Protein AF-0000000084999465 (afdb_homodimer)

Sequence (186 aa):
MFLKISMTTTNKPLKICGTSANDALIDQLRACKNTDEILKFEKWFNSNIESDKLYKRICELLKNRSISRALGSKWLLTLIEDRENTITNLSIEMFLKISMTTTNKPLKICGTSANDALIDQLRACKNTDEILKFEKWFNSNIESDKLYKRICELLKNRSISRALGSKWLLTLIEDRENTITNLSIE

Organism: Prochlorococcus marinus (strain NATL2A) (NCBI:txid59920)

Solvent-accessible surface area (backbone atoms only — not comparable to full-atom values): 10685 Å² total; per-residue (Å²): 133,73,79,69,73,69,75,67,72,74,81,57,58,63,69,72,63,56,73,66,38,48,49,52,51,50,51,54,56,67,66,36,84,46,68,68,48,47,52,53,46,42,55,50,47,41,72,52,19,75,89,49,48,56,71,58,53,50,31,48,34,26,50,66,64,72,45,54,46,54,57,46,29,52,55,50,49,49,55,44,50,51,46,52,51,49,48,54,58,63,69,73,107,135,74,78,68,74,67,75,68,72,73,82,59,59,64,67,73,62,57,73,65,36,48,50,51,52,51,52,53,56,67,65,36,84,46,66,69,47,47,51,53,47,44,55,50,48,41,70,52,20,76,90,49,47,57,70,58,51,49,31,48,35,27,50,66,63,73,44,53,47,52,58,46,28,52,56,50,49,51,57,42,50,52,46,52,51,49,47,54,56,62,68,72,106

Structure (mmCIF, N/CA/C/O backbone):
data_AF-0000000084999465-model_v1
#
loop_
_entity.id
_entity.type
_entity.pdbx_description
1 polymer 'RNA recognition motif aka RRM'
#
loop_
_atom_site.group_PDB
_atom_site.id
_atom_site.type_symbol
_atom_site.label_atom_id
_atom_site.label_alt_id
_atom_site.label_comp_id
_atom_site.label_asym_id
_atom_site.label_entity_id
_atom_site.label_seq_id
_atom_site.pdbx_PDB_ins_code
_atom_site.Cartn_x
_atom_site.Cartn_y
_atom_site.Cartn_z
_atom_site.occupancy
_atom_site.B_iso_or_equiv
_atom_site.auth_seq_id
_atom_site.auth_comp_id
_atom_site.auth_asym_id
_atom_site.auth_atom_id
_atom_site.pdbx_PDB_model_num
ATOM 1 N N . MET A 1 1 ? 5.582 -21.75 -24.406 1 22.31 1 MET A N 1
ATOM 2 C CA . MET A 1 1 ? 5.609 -22.812 -23.406 1 22.31 1 MET A CA 1
ATOM 3 C C . MET A 1 1 ? 5.125 -22.281 -22.062 1 22.31 1 MET A C 1
ATOM 5 O O . MET A 1 1 ? 5.758 -21.406 -21.469 1 22.31 1 MET A O 1
ATOM 9 N N . PHE A 1 2 ? 3.836 -22.094 -21.766 1 25.11 2 PHE A N 1
ATOM 10 C CA . PHE A 1 2 ? 3.057 -21.688 -20.609 1 25.11 2 PHE A CA 1
ATOM 11 C C . PHE A 1 2 ? 3.373 -22.578 -19.406 1 25.11 2 PHE A C 1
ATOM 13 O O . PHE A 1 2 ? 3.439 -23.812 -19.547 1 25.11 2 PHE A O 1
ATOM 20 N N . LEU A 1 3 ? 4.309 -22.203 -18.719 1 32.22 3 LEU A N 1
ATOM 21 C CA . LEU A 1 3 ? 4.531 -23.031 -17.547 1 32.22 3 LEU A CA 1
ATOM 22 C C . LEU A 1 3 ? 3.213 -23.547 -16.984 1 32.22 3 LEU A C 1
ATOM 24 O O . LEU A 1 3 ? 2.34 -22.766 -16.609 1 32.22 3 LEU A O 1
ATOM 28 N N . LYS A 1 4 ? 2.756 -24.594 -17.438 1 32.91 4 LYS A N 1
ATOM 29 C CA . LYS A 1 4 ? 1.688 -25.438 -16.906 1 32.91 4 LYS A CA 1
ATOM 30 C C . LYS A 1 4 ? 1.848 -25.625 -15.398 1 32.91 4 LYS A C 1
ATOM 32 O O . LYS A 1 4 ? 2.793 -26.266 -14.945 1 32.91 4 LYS A O 1
ATOM 37 N N . ILE A 1 5 ? 1.662 -24.531 -14.617 1 36.81 5 ILE A N 1
ATOM 38 C CA . ILE A 1 5 ? 1.4 -24.859 -13.227 1 36.81 5 ILE A CA 1
ATOM 39 C C . ILE A 1 5 ? 0.468 -26.062 -13.148 1 36.81 5 ILE A C 1
ATOM 41 O O . ILE A 1 5 ? -0.669 -26.016 -13.625 1 36.81 5 ILE A O 1
ATOM 45 N N . SER A 1 6 ? 0.971 -27.109 -13.469 1 33.34 6 SER A N 1
ATOM 46 C CA . SER A 1 6 ? 0.207 -28.328 -13.195 1 33.34 6 SER A CA 1
ATOM 47 C C . SER A 1 6 ? -0.567 -28.203 -11.891 1 33.34 6 SER A C 1
ATOM 49 O O . SER A 1 6 ? 0.024 -27.984 -10.828 1 33.34 6 SER A O 1
ATOM 51 N N . MET A 1 7 ? -1.79 -27.75 -11.984 1 32.78 7 MET A N 1
ATOM 52 C CA . MET A 1 7 ? -2.822 -27.719 -10.953 1 32.78 7 MET A CA 1
ATOM 53 C C . MET A 1 7 ? -2.938 -29.062 -10.25 1 32.78 7 MET A C 1
ATOM 55 O O . MET A 1 7 ? -3.873 -29.828 -10.5 1 32.78 7 MET A O 1
ATOM 59 N N . THR A 1 8 ? -1.904 -29.875 -10.195 1 35.34 8 THR A N 1
ATOM 60 C CA . THR A 1 8 ? -2.201 -30.938 -9.25 1 35.34 8 THR A CA 1
ATOM 61 C C . THR A 1 8 ? -2.627 -30.359 -7.902 1 35.34 8 THR A C 1
ATOM 63 O O . THR A 1 8 ? -1.973 -29.469 -7.371 1 35.34 8 THR A O 1
ATOM 66 N N . THR A 1 9 ? -3.955 -30.406 -7.602 1 36.09 9 THR A N 1
ATOM 67 C CA . THR A 1 9 ? -4.801 -29.875 -6.543 1 36.09 9 THR A CA 1
ATOM 68 C C . THR A 1 9 ? -4.223 -30.188 -5.168 1 36.09 9 THR A C 1
ATOM 70 O O . THR A 1 9 ? -4.926 -30.109 -4.16 1 36.09 9 THR A O 1
ATOM 73 N N . THR A 1 10 ? -2.975 -30.641 -5.023 1 37.22 10 THR A N 1
ATOM 74 C CA . THR A 1 10 ? -2.748 -30.797 -3.592 1 37.22 10 THR A CA 1
ATOM 75 C C . THR A 1 10 ? -2.904 -29.453 -2.879 1 37.22 10 THR A C 1
ATOM 77 O O . THR A 1 10 ? -2.35 -28.438 -3.318 1 37.22 10 THR A O 1
ATOM 80 N N . ASN A 1 11 ? -4.055 -29.141 -2.311 1 37.31 11 ASN A N 1
ATOM 81 C CA . ASN A 1 11 ? -4.484 -28 -1.499 1 37.31 11 ASN A CA 1
ATOM 82 C C . ASN A 1 11 ? -3.377 -27.531 -0.567 1 37.31 11 ASN A C 1
ATOM 84 O O . ASN A 1 11 ? -3.443 -27.734 0.646 1 37.31 11 ASN A O 1
ATOM 88 N N . LYS A 1 12 ? -2.109 -27.891 -0.78 1 37.78 12 LYS A N 1
ATOM 89 C CA . LYS A 1 12 ? -1.212 -27.469 0.293 1 37.78 12 LYS A CA 1
ATOM 90 C C . LYS A 1 12 ? -1.045 -25.953 0.312 1 37.78 12 LYS A C 1
ATOM 92 O O . LYS A 1 12 ? -0.891 -25.328 -0.738 1 37.78 12 LYS A O 1
ATOM 97 N N . PRO A 1 13 ? -1.511 -25.281 1.44 1 42.94 13 PRO A N 1
ATOM 98 C CA . PRO A 1 13 ? -1.241 -23.859 1.618 1 42.94 13 PRO A CA 1
ATOM 99 C C . PRO A 1 13 ? 0.157 -23.453 1.153 1 42.94 13 PRO A C 1
ATOM 101 O O . PRO A 1 13 ? 1.141 -24.109 1.509 1 42.94 13 PRO A O 1
ATOM 104 N N . LEU A 1 14 ? 0.312 -23.156 -0.124 1 48.94 14 LEU A N 1
ATOM 105 C CA . LEU A 1 14 ? 1.602 -22.703 -0.641 1 48.94 14 LEU A CA 1
ATOM 106 C C . LEU A 1 14 ? 2.275 -21.75 0.336 1 48.94 14 LEU A C 1
ATOM 108 O O . LEU A 1 14 ? 1.722 -20.688 0.665 1 48.94 14 LEU A O 1
ATOM 112 N N . LYS A 1 15 ? 2.908 -22.312 1.361 1 50.34 15 LYS A N 1
ATOM 113 C CA . LYS A 1 15 ? 3.77 -21.469 2.189 1 50.34 15 LYS A CA 1
ATOM 114 C C . LYS A 1 15 ? 4.801 -20.734 1.342 1 50.34 15 LYS A C 1
ATOM 116 O O . LYS A 1 15 ? 5.672 -21.359 0.734 1 50.34 15 LYS A O 1
ATOM 121 N N . ILE A 1 16 ? 4.406 -19.656 0.695 1 56.91 16 ILE A N 1
ATOM 122 C CA . ILE A 1 16 ? 5.371 -18.844 -0.03 1 56.91 16 ILE A CA 1
ATOM 123 C C . ILE A 1 16 ? 6.562 -18.531 0.873 1 56.91 16 ILE A C 1
ATOM 125 O O . ILE A 1 16 ? 6.531 -17.547 1.627 1 56.91 16 ILE A O 1
ATOM 129 N N . CYS A 1 17 ? 7.191 -19.625 1.385 1 59.53 17 CYS A N 1
ATOM 130 C CA . CYS A 1 17 ? 8.398 -19.422 2.174 1 59.53 17 CYS A CA 1
ATOM 131 C C . CYS A 1 17 ? 9.648 -19.703 1.348 1 59.53 17 CYS A C 1
ATOM 133 O O . CYS A 1 17 ? 9.617 -20.531 0.432 1 59.53 17 CYS A O 1
ATOM 135 N N . GLY A 1 18 ? 10.516 -18.656 1.304 1 68.62 18 GLY A N 1
ATOM 136 C CA . GLY A 1 18 ? 11.82 -18.812 0.69 1 68.62 18 GLY A CA 1
ATOM 137 C C . GLY A 1 18 ? 12.008 -17.938 -0.534 1 68.62 18 GLY A C 1
ATOM 138 O O . GLY A 1 18 ? 11.047 -17.375 -1.065 1 68.62 18 GLY A O 1
ATOM 139 N N . THR A 1 19 ? 13.25 -17.672 -0.896 1 76.94 19 THR A N 1
ATOM 140 C CA . THR A 1 19 ? 13.641 -16.812 -2.002 1 76.94 19 THR A CA 1
ATOM 141 C C . THR A 1 19 ? 12.977 -17.25 -3.301 1 76.94 19 THR A C 1
ATOM 143 O O . THR A 1 19 ? 12.508 -16.422 -4.082 1 76.94 19 THR A O 1
ATOM 146 N N . SER A 1 20 ? 12.844 -18.562 -3.461 1 83.56 20 SER A N 1
ATOM 147 C CA . SER A 1 20 ? 12.25 -19.078 -4.688 1 83.56 20 SER A CA 1
ATOM 148 C C . SER A 1 20 ? 10.758 -18.766 -4.758 1 83.56 20 SER A C 1
ATOM 150 O O . SER A 1 20 ? 10.25 -18.406 -5.82 1 83.56 20 SER A O 1
ATOM 152 N N . ALA A 1 21 ? 10.117 -18.922 -3.633 1 85.88 21 ALA A N 1
ATOM 153 C CA . ALA A 1 21 ? 8.688 -18.641 -3.6 1 85.88 21 ALA A CA 1
ATOM 154 C C . ALA A 1 21 ? 8.414 -17.156 -3.834 1 85.88 21 ALA A C 1
ATOM 156 O O . ALA A 1 21 ? 7.473 -16.797 -4.539 1 85.88 21 ALA A O 1
ATOM 157 N N . ASN A 1 22 ? 9.344 -16.375 -3.316 1 90.62 22 ASN A N 1
ATOM 158 C CA . ASN A 1 22 ? 9.227 -14.945 -3.529 1 90.62 22 ASN A CA 1
ATOM 159 C C . ASN A 1 22 ? 9.398 -14.578 -5 1 90.62 22 ASN A C 1
ATOM 161 O O . ASN A 1 22 ? 8.633 -13.781 -5.539 1 90.62 22 ASN A O 1
ATOM 165 N N . ASP A 1 23 ? 10.359 -15.219 -5.578 1 93.38 23 ASP A N 1
ATOM 166 C CA . ASP A 1 23 ? 10.617 -14.938 -6.984 1 93.38 23 ASP A CA 1
ATOM 167 C C . ASP A 1 23 ? 9.43 -15.344 -7.855 1 93.38 23 ASP A C 1
ATOM 169 O O . ASP A 1 23 ? 9.062 -14.625 -8.789 1 93.38 23 ASP A O 1
ATOM 173 N N . ALA A 1 24 ? 8.883 -16.453 -7.539 1 93.12 24 ALA A N 1
ATOM 174 C CA . ALA A 1 24 ? 7.715 -16.922 -8.289 1 93.12 24 ALA A CA 1
ATOM 175 C C . ALA A 1 24 ? 6.547 -15.945 -8.141 1 93.12 24 ALA A C 1
ATOM 177 O O . ALA A 1 24 ? 5.852 -15.641 -9.109 1 93.12 24 ALA A O 1
ATOM 178 N N . LEU A 1 25 ? 6.36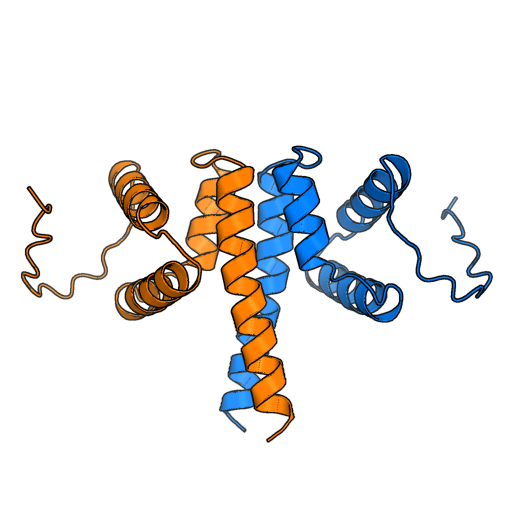3 -15.539 -6.934 1 94.69 25 LEU A N 1
ATOM 179 C CA . LEU A 1 25 ? 5.305 -14.578 -6.656 1 94.69 25 LEU A CA 1
ATOM 180 C C . LEU A 1 25 ? 5.527 -13.289 -7.434 1 94.69 25 LEU A C 1
ATOM 182 O O . LEU A 1 25 ? 4.605 -12.773 -8.07 1 94.69 25 LEU A O 1
ATOM 186 N N . ILE A 1 26 ? 6.746 -12.828 -7.418 1 96.94 26 ILE A N 1
ATOM 187 C CA . ILE A 1 26 ? 7.113 -11.602 -8.109 1 96.94 26 ILE A CA 1
ATOM 188 C C . ILE A 1 26 ? 6.887 -11.758 -9.609 1 96.94 26 ILE A C 1
ATOM 190 O O . ILE A 1 26 ? 6.336 -10.867 -10.258 1 96.94 26 ILE A O 1
ATOM 194 N N . ASP A 1 27 ? 7.25 -12.906 -10.164 1 96.44 27 ASP A N 1
ATOM 195 C CA . ASP A 1 27 ? 7.074 -13.164 -11.594 1 96.44 27 ASP A CA 1
ATOM 196 C C . ASP A 1 27 ? 5.598 -13.164 -11.977 1 96.44 27 ASP A C 1
ATOM 198 O O . ASP A 1 27 ? 5.223 -12.641 -13.023 1 96.44 27 ASP A O 1
ATOM 202 N N . GLN A 1 28 ? 4.844 -13.75 -11.117 1 96.31 28 GLN A N 1
ATOM 203 C CA . GLN A 1 28 ? 3.41 -13.789 -11.391 1 96.31 28 GLN A CA 1
ATOM 204 C C . GLN A 1 28 ? 2.809 -12.383 -11.367 1 96.31 28 GLN A C 1
ATOM 206 O O . GLN A 1 28 ? 2.008 -12.031 -12.234 1 96.31 28 GLN A O 1
ATOM 211 N N . LEU A 1 29 ? 3.199 -11.609 -10.422 1 97.5 29 LEU A N 1
ATOM 212 C CA . LEU A 1 29 ? 2.703 -10.234 -10.32 1 97.5 29 LEU A CA 1
ATOM 213 C C . LEU A 1 29 ? 3.186 -9.398 -11.5 1 97.5 29 LEU A C 1
ATOM 215 O O . LEU A 1 29 ? 2.43 -8.586 -12.039 1 97.5 29 LEU A O 1
ATOM 219 N N . ARG A 1 30 ? 4.391 -9.602 -11.945 1 97.38 30 ARG A N 1
ATOM 220 C CA . ARG A 1 30 ? 4.941 -8.867 -13.078 1 97.38 30 ARG A CA 1
ATOM 221 C C . ARG A 1 30 ? 4.211 -9.234 -14.367 1 97.38 30 ARG A C 1
ATOM 223 O O . ARG A 1 30 ? 4.137 -8.422 -15.297 1 97.38 30 ARG A O 1
ATOM 230 N N . ALA A 1 31 ? 3.732 -10.422 -14.352 1 97.25 31 ALA A N 1
ATOM 231 C CA . ALA A 1 31 ? 3.027 -10.898 -15.539 1 97.25 31 ALA A CA 1
ATOM 232 C C . ALA A 1 31 ? 1.649 -10.25 -15.648 1 97.25 31 ALA A C 1
ATOM 234 O O . ALA A 1 31 ? 1.019 -10.297 -16.703 1 97.25 31 ALA A O 1
ATOM 235 N N . CYS A 1 32 ? 1.137 -9.711 -14.57 1 97.12 32 CYS A N 1
ATOM 236 C CA . CYS A 1 32 ? -0.142 -9.008 -14.602 1 97.12 32 CYS A CA 1
ATOM 237 C C . CYS A 1 32 ? -0.01 -7.668 -15.305 1 97.12 32 CYS A C 1
ATOM 239 O O . CYS A 1 32 ? 0.721 -6.789 -14.844 1 97.12 32 CYS A O 1
ATOM 241 N N . LYS A 1 33 ? -0.746 -7.473 -16.359 1 94.38 33 LYS A N 1
ATOM 242 C CA . LYS A 1 33 ? -0.521 -6.348 -17.25 1 94.38 33 LYS A CA 1
ATOM 243 C C . LYS A 1 33 ? -1.399 -5.156 -16.875 1 94.38 33 LYS A C 1
ATOM 245 O O . LYS A 1 33 ? -1.155 -4.035 -17.328 1 94.38 33 LYS A O 1
ATOM 250 N N . ASN A 1 34 ? -2.445 -5.391 -16.203 1 95.81 34 ASN A N 1
ATOM 251 C CA . ASN A 1 34 ? -3.348 -4.312 -15.812 1 95.81 34 ASN A CA 1
ATOM 252 C C . ASN A 1 34 ? -3.926 -4.547 -14.422 1 95.81 34 ASN A C 1
ATOM 254 O O . ASN A 1 34 ? -3.682 -5.586 -13.805 1 95.81 34 ASN A O 1
ATOM 258 N N . THR A 1 35 ? -4.656 -3.59 -14.008 1 96.88 35 THR A N 1
ATOM 259 C CA . THR A 1 35 ? -5.188 -3.586 -12.648 1 96.88 35 THR A CA 1
ATOM 260 C C . THR A 1 35 ? -6.129 -4.77 -12.43 1 96.88 35 THR A C 1
ATOM 262 O O . THR A 1 35 ? -6.109 -5.395 -11.375 1 96.88 35 THR A O 1
ATOM 265 N N . ASP A 1 36 ? -6.941 -5.062 -13.445 1 97.75 36 ASP A N 1
ATOM 266 C CA . ASP A 1 36 ? -7.895 -6.16 -13.328 1 97.75 36 ASP A CA 1
ATOM 267 C C . ASP A 1 36 ? -7.176 -7.488 -13.094 1 97.75 36 ASP A C 1
ATOM 269 O O . ASP A 1 36 ? -7.617 -8.305 -12.289 1 97.75 36 ASP A O 1
ATOM 273 N N . GLU A 1 37 ? -6.125 -7.668 -13.742 1 98.19 37 GLU A N 1
ATOM 274 C CA . GLU A 1 37 ? -5.359 -8.906 -13.609 1 98.19 37 GLU A CA 1
ATOM 275 C C . GLU A 1 37 ? -4.715 -9.008 -12.227 1 98.19 37 GLU A C 1
ATOM 277 O O . GLU A 1 37 ? -4.66 -10.094 -11.641 1 98.19 37 GLU A O 1
ATOM 282 N N . ILE A 1 38 ? -4.254 -7.914 -11.703 1 98.38 38 ILE A N 1
ATOM 283 C CA . ILE A 1 38 ? -3.67 -7.895 -10.367 1 98.38 38 ILE A CA 1
ATOM 284 C C . ILE A 1 38 ? -4.727 -8.281 -9.336 1 98.38 38 ILE A C 1
ATOM 286 O O . ILE A 1 38 ? -4.461 -9.078 -8.438 1 98.38 38 ILE A O 1
ATOM 290 N N . LEU A 1 39 ? -5.918 -7.801 -9.547 1 98.5 39 LEU A N 1
ATOM 291 C CA . LEU A 1 39 ? -6.996 -8.062 -8.602 1 98.5 39 LEU A CA 1
ATOM 292 C C . LEU A 1 39 ? -7.457 -9.516 -8.688 1 98.5 39 LEU A C 1
ATOM 294 O O . LEU A 1 39 ? -7.777 -10.133 -7.668 1 98.5 39 LEU A O 1
ATOM 298 N N . LYS A 1 40 ? -7.496 -10.023 -9.883 1 97.94 40 LYS A N 1
ATOM 299 C CA . LYS A 1 40 ? -7.816 -11.445 -10.047 1 97.94 40 LYS A CA 1
ATOM 300 C C . LYS A 1 40 ? -6.773 -12.32 -9.367 1 97.94 40 LYS A C 1
ATOM 302 O O . LYS A 1 40 ? -7.113 -13.312 -8.711 1 97.94 40 LYS A O 1
ATOM 307 N N . PHE A 1 41 ? -5.547 -11.945 -9.516 1 97.75 41 PHE A N 1
ATOM 308 C CA . PHE A 1 41 ? -4.477 -12.703 -8.875 1 97.75 41 PHE A CA 1
ATOM 309 C C . PHE A 1 41 ? -4.582 -12.617 -7.355 1 97.75 41 PHE A C 1
ATOM 311 O O . PHE A 1 41 ? -4.379 -13.609 -6.656 1 97.75 41 PHE A O 1
ATOM 318 N N . GLU A 1 42 ? -4.859 -11.422 -6.867 1 97.94 42 GLU A N 1
ATOM 319 C CA . GLU A 1 42 ? -5.027 -11.289 -5.422 1 97.94 42 GLU A CA 1
ATOM 320 C C . GLU A 1 42 ? -6.105 -12.227 -4.902 1 97.94 42 GLU A C 1
ATOM 322 O O . GLU A 1 42 ? -5.926 -12.883 -3.871 1 97.94 42 GLU A O 1
ATOM 327 N N . LYS A 1 43 ? -7.215 -12.234 -5.566 1 96.5 43 LYS A N 1
ATOM 328 C CA . LYS A 1 43 ? -8.305 -13.117 -5.16 1 96.5 43 LYS A CA 1
ATOM 329 C C . LYS A 1 43 ? -7.848 -14.578 -5.129 1 96.5 43 LYS A C 1
ATOM 331 O O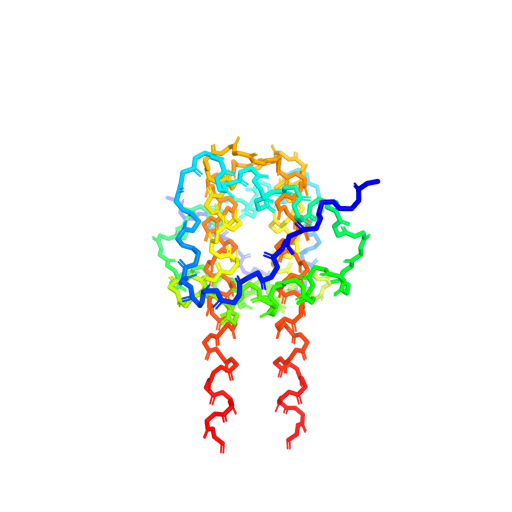 . LYS A 1 43 ? -8.125 -15.297 -4.168 1 96.5 43 LYS A O 1
ATOM 336 N N . TRP A 1 44 ? -7.199 -14.953 -6.129 1 95.69 44 TRP A N 1
ATOM 337 C CA . TRP A 1 44 ? -6.652 -16.312 -6.188 1 95.69 44 TRP A CA 1
ATOM 338 C C . TRP A 1 44 ? -5.695 -16.562 -5.031 1 95.69 44 TRP A C 1
ATOM 340 O O . TRP A 1 44 ? -5.824 -17.562 -4.316 1 95.69 44 TRP A O 1
ATOM 350 N N . PHE A 1 45 ? -4.742 -15.688 -4.879 1 95.44 45 PHE A N 1
ATOM 351 C CA . PHE A 1 45 ? -3.721 -15.812 -3.846 1 95.44 45 PHE A CA 1
ATOM 352 C C . PHE A 1 45 ? -4.359 -15.938 -2.469 1 95.44 45 PHE A C 1
ATOM 354 O O . PHE A 1 45 ? -4.035 -16.859 -1.708 1 95.44 45 PHE A O 1
ATOM 361 N N . ASN A 1 46 ? -5.277 -15.109 -2.205 1 94.75 46 ASN A N 1
ATOM 362 C CA . ASN A 1 46 ? -5.895 -15.047 -0.884 1 94.75 46 ASN A CA 1
ATOM 363 C C . ASN A 1 46 ? -6.773 -16.266 -0.62 1 94.75 46 ASN A C 1
ATOM 365 O O . ASN A 1 46 ? -6.977 -16.656 0.533 1 94.75 46 ASN A O 1
ATOM 369 N N . SER A 1 47 ? -7.246 -16.844 -1.639 1 93.31 47 SER A N 1
ATOM 370 C CA . SER A 1 47 ? -8.086 -18.031 -1.499 1 93.31 47 SER A CA 1
ATOM 371 C C . SER A 1 47 ? -7.238 -19.297 -1.324 1 93.31 47 SER A C 1
ATOM 373 O O . SER A 1 47 ? -7.68 -20.266 -0.704 1 93.31 47 SER A O 1
ATOM 375 N N . ASN A 1 48 ? -6.086 -19.234 -1.806 1 90 48 ASN A N 1
ATOM 376 C CA . ASN A 1 48 ? -5.27 -20.438 -1.845 1 90 48 ASN A CA 1
ATOM 377 C C . ASN A 1 48 ? -4.223 -20.453 -0.733 1 90 48 ASN A C 1
ATOM 379 O O . ASN A 1 48 ? -3.723 -21.5 -0.354 1 90 48 ASN A O 1
ATOM 383 N N . ILE A 1 49 ? -3.889 -19.328 -0.336 1 85.19 49 ILE A N 1
ATOM 384 C CA . ILE A 1 49 ? -2.932 -19.203 0.756 1 85.19 49 ILE A CA 1
ATOM 385 C C . ILE A 1 49 ? -3.629 -18.641 1.991 1 85.19 49 ILE A C 1
ATOM 387 O O . ILE A 1 49 ? -3.84 -17.438 2.096 1 85.19 49 ILE A O 1
ATOM 391 N N . GLU A 1 50 ? -3.906 -19.422 2.904 1 77.38 50 GLU A N 1
ATOM 392 C CA . GLU A 1 50 ? -4.758 -19.047 4.027 1 77.38 50 GLU A CA 1
ATOM 393 C C . GLU A 1 50 ? -3.996 -18.188 5.035 1 77.38 50 GLU A C 1
ATOM 395 O O . GLU A 1 50 ? -4.574 -17.297 5.668 1 77.38 50 GLU A O 1
ATOM 400 N N . SER A 1 5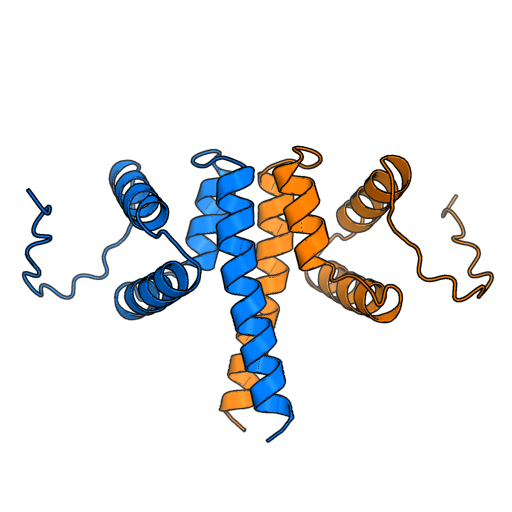1 ? -2.857 -18.406 5.035 1 77.94 51 SER A N 1
ATOM 401 C CA . SER A 1 51 ? -2.096 -17.828 6.141 1 77.94 51 SER A CA 1
ATOM 402 C C . SER A 1 51 ? -1.536 -16.469 5.777 1 77.94 51 SER A C 1
ATOM 404 O O . SER A 1 51 ? -0.898 -15.805 6.605 1 77.94 51 SER A O 1
ATOM 406 N N . ASP A 1 52 ? -1.895 -16.062 4.652 1 85.12 52 ASP A N 1
ATOM 407 C CA . ASP A 1 52 ? -1.24 -14.844 4.203 1 85.12 52 ASP A CA 1
ATOM 408 C C . ASP A 1 52 ? -2.141 -14.055 3.256 1 85.12 52 ASP A C 1
ATOM 410 O O . ASP A 1 52 ? -3.123 -14.586 2.736 1 85.12 52 ASP A O 1
ATOM 414 N N . LYS A 1 53 ? -1.959 -12.773 3.262 1 96.06 53 LYS A N 1
ATOM 415 C CA . LYS A 1 53 ? -2.637 -11.891 2.314 1 96.06 53 LYS A CA 1
ATOM 416 C C . LYS A 1 53 ? -1.644 -11.266 1.342 1 96.06 53 LYS A C 1
ATOM 418 O O . LYS A 1 53 ? -0.524 -10.922 1.725 1 96.06 53 LYS A O 1
ATOM 423 N N . LEU A 1 54 ? -2.107 -11.125 0.184 1 97.44 54 LEU A N 1
ATOM 424 C CA . LEU A 1 54 ? -1.197 -10.656 -0.857 1 97.44 54 LEU A CA 1
ATOM 425 C C . LEU A 1 54 ? -0.585 -9.312 -0.483 1 97.44 54 LEU A C 1
ATOM 427 O O . LEU A 1 54 ? 0.616 -9.102 -0.664 1 97.44 54 LEU A O 1
ATOM 431 N N . TYR A 1 55 ? -1.44 -8.367 0.023 1 97.94 55 TYR A N 1
ATOM 432 C CA . TYR A 1 55 ? -0.921 -7.035 0.315 1 97.94 55 TYR A CA 1
ATOM 433 C C . TYR A 1 55 ? 0.175 -7.098 1.372 1 97.94 55 TYR A C 1
ATOM 435 O O . TYR A 1 55 ? 1.131 -6.32 1.329 1 97.94 55 TYR A O 1
ATOM 443 N N . LYS A 1 56 ? 0.117 -8 2.266 1 97.38 56 LYS A N 1
ATOM 444 C CA . LYS A 1 56 ? 1.159 -8.18 3.271 1 97.38 56 LYS A CA 1
ATOM 445 C C . LYS A 1 56 ? 2.451 -8.688 2.641 1 97.38 56 LYS A C 1
ATOM 447 O O . LYS A 1 56 ? 3.543 -8.234 2.994 1 97.38 56 LYS A O 1
ATOM 452 N N . ARG A 1 57 ? 2.271 -9.609 1.744 1 96.62 57 ARG A N 1
ATOM 453 C CA . ARG A 1 57 ? 3.436 -10.164 1.062 1 96.62 57 ARG A CA 1
ATOM 454 C C . ARG A 1 57 ? 4.133 -9.109 0.213 1 96.62 57 ARG A C 1
ATOM 456 O O . ARG A 1 57 ? 5.363 -9.047 0.171 1 96.62 57 ARG A O 1
ATOM 463 N N . ILE A 1 58 ? 3.379 -8.312 -0.422 1 97.88 58 ILE A N 1
ATOM 464 C CA . ILE A 1 58 ? 3.967 -7.246 -1.229 1 97.88 58 ILE A CA 1
ATOM 465 C C . ILE A 1 58 ? 4.727 -6.277 -0.328 1 97.88 58 ILE A C 1
ATOM 467 O O . ILE A 1 58 ? 5.84 -5.855 -0.657 1 97.88 58 ILE A O 1
ATOM 471 N N . CYS A 1 59 ? 4.129 -5.945 0.781 1 98.19 59 CYS A N 1
ATOM 472 C CA . CYS A 1 59 ? 4.797 -5.059 1.723 1 98.19 59 CYS A CA 1
ATOM 473 C C . CYS A 1 59 ? 6.102 -5.672 2.217 1 98.19 59 CYS A C 1
ATOM 475 O O . CYS A 1 59 ? 7.102 -4.969 2.383 1 98.19 59 CYS A O 1
ATOM 477 N N . GLU A 1 60 ? 6.074 -6.934 2.398 1 97.06 60 GLU A N 1
ATOM 478 C CA . GLU A 1 60 ? 7.281 -7.625 2.834 1 97.06 60 GLU A CA 1
ATOM 479 C C . GLU A 1 60 ? 8.359 -7.594 1.751 1 97.06 60 GLU A C 1
ATOM 481 O O . GLU A 1 60 ? 9.531 -7.363 2.041 1 97.06 60 GLU A O 1
ATOM 486 N N . LEU A 1 61 ? 8 -7.863 0.583 1 97.06 61 LEU A N 1
ATOM 487 C CA . LEU A 1 61 ? 8.93 -7.836 -0.542 1 97.06 61 LEU A CA 1
ATOM 488 C C . LEU A 1 61 ? 9.555 -6.453 -0.697 1 97.06 61 LEU A C 1
ATOM 490 O O . LEU A 1 61 ? 10.742 -6.332 -1.021 1 97.06 61 LEU A O 1
ATOM 494 N N . LEU A 1 62 ? 8.781 -5.477 -0.487 1 97.56 62 LEU A N 1
ATOM 495 C CA . LEU A 1 62 ? 9.266 -4.102 -0.507 1 97.56 62 LEU A CA 1
ATOM 496 C C . LEU A 1 62 ? 10.266 -3.859 0.622 1 97.56 62 LEU A C 1
ATOM 498 O O . LEU A 1 62 ? 11.391 -3.422 0.378 1 97.56 62 LEU A O 1
ATOM 502 N N . LYS A 1 63 ? 9.883 -4.176 1.76 1 96.88 63 LYS A N 1
ATOM 503 C CA . LYS A 1 63 ? 10.711 -3.98 2.945 1 96.88 63 LYS A CA 1
ATOM 504 C C . LYS A 1 63 ? 12.062 -4.676 2.795 1 96.88 63 LYS A C 1
ATOM 506 O O . LYS A 1 63 ? 13.094 -4.145 3.213 1 96.88 63 LYS A O 1
ATOM 511 N N . ASN A 1 64 ? 12.031 -5.793 2.143 1 95.5 64 ASN A N 1
ATOM 512 C CA . ASN A 1 64 ? 13.242 -6.59 2.002 1 95.5 64 ASN A CA 1
ATOM 513 C C . ASN A 1 64 ? 13.977 -6.266 0.705 1 95.5 64 ASN A C 1
ATOM 515 O O . ASN A 1 64 ? 14.906 -6.977 0.321 1 95.5 64 ASN A O 1
ATOM 519 N N . ARG A 1 65 ? 13.602 -5.336 0.049 1 96 65 ARG A N 1
ATOM 520 C CA . ARG A 1 65 ? 14.234 -4.809 -1.156 1 96 65 ARG A CA 1
ATOM 521 C C . ARG A 1 65 ? 14.242 -5.852 -2.27 1 96 65 ARG A C 1
ATOM 523 O O . ARG A 1 65 ? 15.172 -5.895 -3.078 1 96 65 ARG A O 1
ATOM 530 N N . SER A 1 66 ? 13.203 -6.664 -2.236 1 96.31 66 SER A N 1
ATOM 531 C CA . SER A 1 66 ? 13.078 -7.699 -3.258 1 96.31 66 SER A CA 1
ATOM 532 C C . SER A 1 66 ? 12.391 -7.164 -4.504 1 96.31 66 SER A C 1
ATOM 534 O O . SER A 1 66 ? 12.461 -7.77 -5.574 1 96.31 66 SER A O 1
ATOM 536 N N . ILE A 1 67 ? 11.719 -6.078 -4.391 1 97.62 67 ILE A N 1
ATOM 537 C CA . ILE A 1 67 ? 11.102 -5.406 -5.527 1 97.62 67 ILE A CA 1
ATOM 538 C C . ILE A 1 67 ? 11.438 -3.918 -5.496 1 97.62 67 ILE A C 1
ATOM 540 O O . ILE A 1 67 ? 11.828 -3.385 -4.453 1 97.62 67 ILE A O 1
ATOM 544 N N . SER A 1 68 ? 11.32 -3.336 -6.703 1 97.69 68 SER A N 1
ATOM 545 C CA . SER A 1 68 ? 11.57 -1.901 -6.793 1 97.69 68 SER A CA 1
ATOM 546 C C . SER A 1 68 ? 10.453 -1.103 -6.141 1 97.69 68 SER A C 1
ATOM 548 O O . SER A 1 68 ? 9.336 -1.604 -5.977 1 97.69 68 SER A O 1
ATOM 550 N N . ARG A 1 69 ? 10.812 0.102 -5.812 1 98.31 69 ARG A N 1
ATOM 551 C CA . ARG A 1 69 ? 9.836 1.036 -5.262 1 98.31 69 ARG A CA 1
ATOM 552 C C . ARG A 1 69 ? 8.695 1.284 -6.246 1 98.31 69 ARG A C 1
ATOM 554 O O . ARG A 1 69 ? 7.531 1.364 -5.852 1 98.31 69 ARG A O 1
ATOM 561 N N . ALA A 1 70 ? 9.008 1.386 -7.523 1 97.56 70 ALA A N 1
ATOM 562 C CA . ALA A 1 70 ? 8.008 1.654 -8.555 1 97.56 70 ALA A CA 1
ATOM 563 C C . ALA A 1 70 ? 7.016 0.499 -8.664 1 97.56 70 ALA A C 1
ATOM 565 O O . ALA A 1 70 ? 5.805 0.717 -8.719 1 97.56 70 ALA A O 1
ATOM 566 N N . LEU A 1 71 ? 7.504 -0.681 -8.609 1 97.25 71 LEU A N 1
ATOM 567 C CA . LEU A 1 71 ? 6.652 -1.859 -8.727 1 97.25 71 LEU A CA 1
ATOM 568 C C . LEU A 1 71 ? 5.773 -2.02 -7.492 1 97.25 71 LEU A C 1
ATOM 570 O O . LEU A 1 71 ? 4.559 -2.213 -7.609 1 97.25 71 LEU A O 1
ATOM 574 N N . GLY A 1 72 ? 6.414 -1.929 -6.336 1 98.12 72 GLY A N 1
ATOM 575 C CA . GLY A 1 72 ? 5.652 -2.037 -5.102 1 98.12 72 GLY A CA 1
ATOM 576 C C . GLY A 1 72 ? 4.547 -1.007 -4.996 1 98.12 72 GLY A C 1
ATOM 577 O O . GLY A 1 72 ? 3.41 -1.343 -4.652 1 98.12 72 GLY A O 1
ATOM 578 N N . SER A 1 73 ? 4.855 0.204 -5.324 1 98.38 73 SER A N 1
ATOM 579 C CA . SER A 1 73 ? 3.875 1.28 -5.227 1 98.38 73 SER A CA 1
ATOM 580 C C . SER A 1 73 ? 2.709 1.053 -6.184 1 98.38 73 SER A C 1
ATOM 582 O O . SER A 1 73 ? 1.554 1.298 -5.828 1 98.38 73 SER A O 1
ATOM 584 N N . LYS A 1 74 ? 3.023 0.579 -7.312 1 98.06 74 LYS A N 1
ATOM 585 C CA . LYS A 1 74 ? 1.982 0.315 -8.305 1 98.06 74 LYS A CA 1
ATOM 586 C C . LYS A 1 74 ? 1.022 -0.767 -7.816 1 98.06 74 LYS A C 1
ATOM 588 O O . LYS A 1 74 ? -0.197 -0.605 -7.898 1 98.06 74 LYS A O 1
ATOM 593 N N . TRP A 1 75 ? 1.521 -1.839 -7.375 1 98.56 75 TRP A N 1
ATOM 594 C CA . TRP A 1 75 ? 0.689 -2.947 -6.918 1 98.56 75 TRP A CA 1
ATOM 595 C C . TRP A 1 75 ? -0.125 -2.549 -5.691 1 98.56 75 TRP A C 1
ATOM 597 O O . TRP A 1 75 ? -1.327 -2.814 -5.625 1 98.56 75 TRP A O 1
ATOM 607 N N . LEU A 1 76 ? 0.485 -1.888 -4.805 1 98.69 76 LEU A N 1
ATOM 608 C CA . LEU A 1 76 ? -0.212 -1.521 -3.578 1 98.69 76 LEU A CA 1
ATOM 609 C C . LEU A 1 76 ? -1.266 -0.452 -3.85 1 98.69 76 LEU A C 1
ATOM 611 O O . LEU A 1 76 ? -2.338 -0.463 -3.24 1 98.69 76 LEU A O 1
ATOM 615 N N . LEU A 1 77 ? -0.979 0.435 -4.727 1 98.56 77 LEU A N 1
ATOM 616 C CA . LEU A 1 77 ? -1.972 1.428 -5.125 1 98.56 77 LEU A CA 1
ATOM 617 C C . LEU A 1 77 ? -3.227 0.753 -5.668 1 98.56 77 LEU A C 1
ATOM 619 O O . LEU A 1 77 ? -4.344 1.115 -5.293 1 98.56 77 LEU A O 1
ATOM 623 N N . THR A 1 78 ? -3.039 -0.181 -6.496 1 98.69 78 THR A N 1
ATOM 624 C CA . THR A 1 78 ? -4.152 -0.922 -7.078 1 98.69 78 THR A CA 1
ATOM 625 C C . THR A 1 78 ? -5 -1.572 -5.988 1 98.69 78 THR A C 1
ATOM 627 O O . THR A 1 78 ? -6.23 -1.479 -6.016 1 98.69 78 THR A O 1
ATOM 630 N N . LEU A 1 79 ? -4.352 -2.193 -5.082 1 98.69 79 LEU A N 1
ATOM 631 C CA . LEU A 1 79 ? -5.059 -2.922 -4.031 1 98.69 79 LEU A CA 1
ATOM 632 C C . LEU A 1 79 ? -5.824 -1.966 -3.127 1 98.69 79 LEU A C 1
ATOM 634 O O . LEU A 1 79 ? -6.965 -2.242 -2.748 1 98.69 79 LEU A O 1
ATOM 638 N N . ILE A 1 80 ? -5.258 -0.867 -2.801 1 98.56 80 ILE A N 1
ATOM 639 C CA . ILE A 1 80 ? -5.898 0.09 -1.905 1 98.56 80 ILE A CA 1
ATOM 640 C C . ILE A 1 80 ? -7.086 0.738 -2.609 1 98.56 80 ILE A C 1
ATOM 642 O O . ILE A 1 80 ? -8.148 0.922 -2.006 1 98.56 80 ILE A O 1
ATOM 646 N N . GLU A 1 81 ? -6.906 1.085 -3.863 1 97.88 81 GLU A N 1
ATOM 647 C CA . GLU A 1 81 ? -7.992 1.692 -4.625 1 97.88 81 GLU A CA 1
ATOM 648 C C . GLU A 1 81 ? -9.188 0.749 -4.73 1 97.88 81 GLU A C 1
ATOM 650 O O . GLU A 1 81 ? -10.336 1.186 -4.668 1 97.88 81 GLU A O 1
ATOM 655 N N . ASP A 1 82 ? -8.93 -0.441 -4.906 1 98.31 82 ASP A N 1
ATOM 656 C CA . ASP A 1 82 ? -10.008 -1.423 -4.941 1 98.31 82 ASP A CA 1
ATOM 657 C C . ASP A 1 82 ? -10.781 -1.438 -3.627 1 98.31 82 ASP A C 1
ATOM 659 O O . ASP A 1 82 ? -12.016 -1.5 -3.625 1 98.31 82 ASP A O 1
ATOM 663 N N . ARG A 1 83 ? -10.102 -1.388 -2.553 1 97.88 83 ARG A N 1
ATOM 664 C CA . ARG A 1 83 ? -10.75 -1.387 -1.246 1 97.88 83 ARG A CA 1
ATOM 665 C C . ARG A 1 83 ? -11.531 -0.098 -1.023 1 97.88 83 ARG A C 1
ATOM 667 O O . ARG A 1 83 ? -12.633 -0.122 -0.464 1 97.88 83 ARG A O 1
ATOM 674 N N . GLU A 1 84 ? -10.922 0.973 -1.468 1 96.75 84 GLU A N 1
ATOM 675 C CA . GLU A 1 84 ? -11.641 2.242 -1.397 1 96.75 84 GLU A CA 1
ATOM 676 C C . GLU A 1 84 ? -12.961 2.17 -2.154 1 96.75 84 GLU A C 1
ATOM 678 O O . GLU A 1 84 ? -13.992 2.633 -1.658 1 96.75 84 GLU A O 1
ATOM 683 N N . ASN A 1 85 ? -12.883 1.629 -3.279 1 96.81 85 ASN A N 1
ATOM 684 C CA . ASN A 1 85 ? -14.086 1.486 -4.094 1 96.81 85 ASN A CA 1
ATOM 685 C C . ASN A 1 85 ? -15.102 0.557 -3.439 1 96.81 85 ASN A C 1
ATOM 687 O O . ASN A 1 85 ? -16.297 0.823 -3.471 1 96.81 85 ASN A O 1
ATOM 691 N N . THR A 1 86 ? -14.664 -0.491 -2.908 1 97.06 86 THR A N 1
ATOM 692 C CA . THR A 1 86 ? -15.531 -1.438 -2.225 1 97.06 86 THR A CA 1
ATOM 693 C C . THR A 1 86 ? -16.25 -0.771 -1.051 1 97.06 86 THR A C 1
ATOM 695 O O . THR A 1 86 ? -17.453 -0.939 -0.872 1 97.06 86 THR A O 1
ATOM 698 N N . ILE A 1 87 ? -15.516 -0.061 -0.269 1 96.88 87 ILE A N 1
ATOM 699 C CA . ILE A 1 87 ? -16.062 0.626 0.892 1 96.88 87 ILE A CA 1
ATOM 700 C C . ILE A 1 87 ? -17.125 1.627 0.44 1 96.88 87 ILE A C 1
ATOM 702 O O . ILE A 1 87 ? -18.203 1.717 1.042 1 96.88 87 ILE A O 1
ATOM 706 N N . THR A 1 88 ? -16.781 2.375 -0.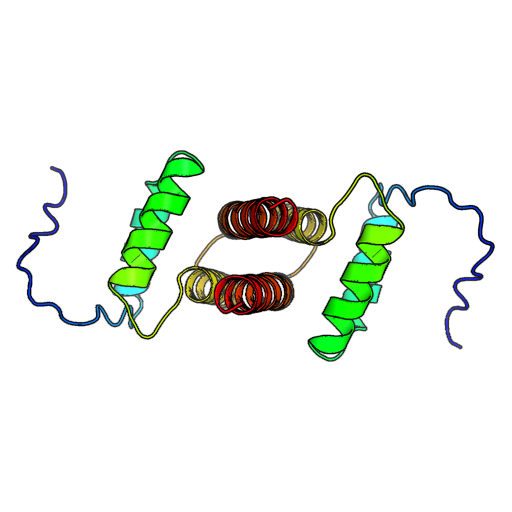608 1 94.69 88 THR A N 1
ATOM 707 C CA . THR A 1 88 ? -17.719 3.357 -1.139 1 94.69 88 THR A CA 1
ATOM 708 C C . THR A 1 88 ? -19.016 2.68 -1.588 1 94.69 88 THR A C 1
ATOM 710 O O . THR A 1 88 ? -20.109 3.17 -1.303 1 94.69 88 THR A O 1
ATOM 713 N N . ASN A 1 89 ? -18.922 1.554 -2.166 1 94.88 89 ASN A N 1
ATOM 714 C CA . ASN A 1 89 ? -20.078 0.829 -2.672 1 94.88 89 ASN A CA 1
ATOM 715 C C . ASN A 1 89 ? -20.922 0.256 -1.536 1 94.88 89 ASN A C 1
ATOM 717 O O . ASN A 1 89 ? -22.156 0.194 -1.637 1 94.88 89 ASN A O 1
ATOM 721 N N . LEU A 1 90 ? -20.266 -0.17 -0.532 1 92.75 90 LEU A N 1
ATOM 722 C CA . LEU A 1 90 ? -20.953 -0.741 0.613 1 92.75 90 LEU A CA 1
ATOM 723 C C . LEU A 1 90 ? -21.656 0.348 1.426 1 92.75 90 LEU A C 1
ATOM 725 O O . LEU A 1 90 ? -22.656 0.09 2.086 1 92.75 90 LEU A O 1
ATOM 729 N N . SER A 1 91 ? -21.141 1.504 1.396 1 87.31 91 SER A N 1
ATOM 730 C CA . SER A 1 91 ? -21.688 2.604 2.186 1 87.31 91 SER A CA 1
ATOM 731 C C . SER A 1 91 ? -22.906 3.219 1.511 1 87.31 91 SER A C 1
ATOM 733 O O . SER A 1 91 ? -23.703 3.922 2.152 1 87.31 91 SER A O 1
ATOM 735 N N . ILE A 1 92 ? -23.109 3.199 0.262 1 83.06 92 ILE A N 1
ATOM 736 C CA . ILE A 1 92 ? -24.266 3.734 -0.469 1 83.06 92 ILE A CA 1
ATOM 737 C C . ILE A 1 92 ? -25.406 2.73 -0.433 1 83.06 92 ILE A C 1
ATOM 739 O O . ILE A 1 92 ? -26.578 3.111 -0.53 1 83.06 92 ILE A O 1
ATOM 743 N N . GLU A 1 93 ? -25.281 1.592 -0.172 1 62.59 93 GLU A N 1
ATOM 744 C CA . GLU A 1 93 ? -26.406 0.667 -0.038 1 62.59 93 GLU A CA 1
ATOM 745 C C . GLU A 1 93 ? -27 0.712 1.37 1 62.59 93 GLU A C 1
ATOM 747 O O . GLU A 1 93 ? -28.203 0.635 1.544 1 62.59 93 GLU A O 1
ATOM 752 N N . MET B 1 1 ? 10.023 23.422 20.812 1 21.81 1 MET B N 1
ATOM 753 C CA . MET B 1 1 ? 9.422 24.391 19.906 1 21.81 1 MET B CA 1
ATOM 754 C C . MET B 1 1 ? 8.555 23.688 18.859 1 21.81 1 MET B C 1
ATOM 756 O O . MET B 1 1 ? 9.055 22.906 18.047 1 21.81 1 MET B O 1
ATOM 760 N N . PHE B 1 2 ? 7.332 23.234 19.156 1 24.91 2 PHE B N 1
ATOM 761 C CA . PHE B 1 2 ? 6.254 22.625 18.375 1 24.91 2 PHE B CA 1
ATOM 762 C C . PHE B 1 2 ? 5.875 23.516 17.188 1 24.91 2 PHE B C 1
ATOM 764 O O . PHE B 1 2 ? 5.66 24.719 17.344 1 24.91 2 PHE B O 1
ATOM 771 N N . LEU B 1 3 ? 6.531 23.344 16.188 1 32.94 3 LEU B N 1
ATOM 772 C CA . LEU B 1 3 ? 6.109 24.156 15.047 1 32.94 3 LEU B CA 1
ATOM 773 C C . LEU B 1 3 ? 4.602 24.359 15.062 1 32.94 3 LEU B C 1
ATOM 775 O O . LEU B 1 3 ? 3.832 23.406 15.031 1 32.94 3 LEU B O 1
ATOM 779 N N . LYS B 1 4 ? 4.148 25.312 15.695 1 33 4 LYS B N 1
ATOM 780 C CA . LYS B 1 4 ? 2.812 25.906 15.656 1 33 4 LYS B CA 1
ATOM 781 C C . LYS B 1 4 ? 2.312 26.031 14.219 1 33 4 LYS B C 1
ATOM 783 O O . LYS B 1 4 ? 2.844 26.812 13.438 1 33 4 LYS B O 1
ATOM 788 N N . ILE B 1 5 ? 2.047 24.875 13.547 1 36.81 5 ILE B N 1
ATOM 789 C CA . ILE B 1 5 ? 1.179 25.078 12.391 1 36.81 5 ILE B CA 1
ATOM 790 C C . ILE B 1 5 ? 0.1 26.109 12.734 1 36.81 5 ILE B C 1
ATOM 792 O O . ILE B 1 5 ? -0.709 25.891 13.641 1 36.81 5 ILE B O 1
ATOM 796 N N . SER B 1 6 ? 0.515 27.25 12.859 1 33.47 6 SER B N 1
ATOM 797 C CA . SER B 1 6 ? -0.495 28.297 12.961 1 33.47 6 SER B CA 1
ATOM 798 C C . SER B 1 6 ? -1.71 27.984 12.094 1 33.47 6 SER B C 1
ATOM 800 O O . SER B 1 6 ? -1.582 27.781 10.883 1 33.47 6 SER B O 1
ATOM 802 N N . MET B 1 7 ? -2.691 27.359 12.68 1 32.38 7 MET B N 1
ATOM 803 C CA . MET B 1 7 ? -4.039 27.109 12.18 1 32.38 7 MET B CA 1
ATOM 804 C C . MET B 1 7 ? -4.645 28.375 11.586 1 32.38 7 MET B C 1
ATOM 806 O O . MET B 1 7 ? -5.559 28.953 12.172 1 32.38 7 MET B O 1
ATOM 810 N N . THR B 1 8 ? -3.857 29.359 11.164 1 35.34 8 THR B N 1
ATOM 811 C CA . THR B 1 8 ? -4.668 30.312 10.422 1 35.34 8 THR B CA 1
ATOM 812 C C . THR B 1 8 ? -5.438 29.625 9.297 1 35.34 8 THR B C 1
ATOM 814 O O . THR B 1 8 ? -4.871 28.828 8.547 1 35.34 8 THR B O 1
ATOM 817 N N . THR B 1 9 ? -6.777 29.438 9.492 1 35.94 9 THR B N 1
ATOM 818 C CA . THR B 1 9 ? -7.836 28.719 8.797 1 35.94 9 THR B CA 1
ATOM 819 C C . THR B 1 9 ? -7.855 29.078 7.316 1 35.94 9 THR B C 1
ATOM 821 O O . THR B 1 9 ? -8.867 28.891 6.637 1 35.94 9 THR B O 1
ATOM 824 N N . THR B 1 10 ? -6.828 29.75 6.754 1 37.62 10 THR B N 1
ATOM 825 C CA . THR B 1 10 ? -7.156 29.875 5.34 1 37.62 10 THR B CA 1
ATOM 826 C C . THR B 1 10 ? -7.297 28.5 4.688 1 37.62 10 THR B C 1
A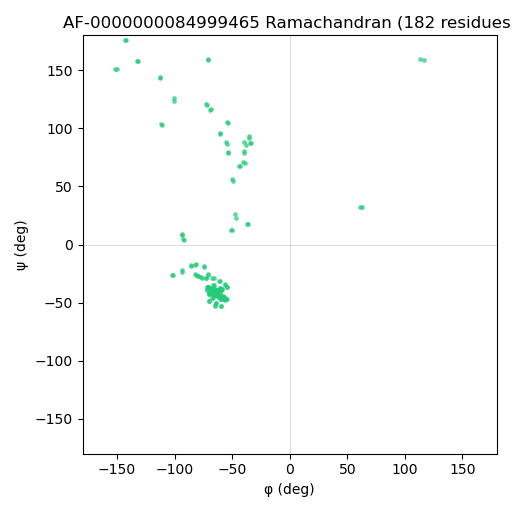TOM 828 O O . THR B 1 10 ? -6.426 27.656 4.844 1 37.62 10 THR B O 1
ATOM 831 N N . ASN B 1 11 ? -8.492 27.953 4.57 1 37.75 11 ASN B N 1
ATOM 832 C CA . ASN B 1 11 ? -8.961 26.734 3.936 1 37.75 11 ASN B CA 1
ATOM 833 C C . ASN B 1 11 ? -8.195 26.438 2.645 1 37.75 11 ASN B C 1
ATOM 835 O O . ASN B 1 11 ? -8.758 26.547 1.552 1 37.75 11 ASN B O 1
ATOM 839 N N . LYS B 1 12 ? -7.02 27.047 2.416 1 37.94 12 LYS B N 1
ATOM 840 C CA . LYS B 1 12 ? -6.508 26.766 1.08 1 37.94 12 LYS B CA 1
ATOM 841 C C . LYS B 1 12 ? -6.094 25.297 0.955 1 37.94 12 LYS B C 1
ATOM 843 O O . LYS B 1 12 ? -5.473 24.75 1.862 1 37.94 12 LYS B O 1
ATOM 848 N N . PRO B 1 13 ? -6.781 24.516 0.047 1 42.88 13 PRO B N 1
ATOM 849 C CA . PRO B 1 13 ? -6.344 23.156 -0.251 1 42.88 13 PRO B CA 1
ATOM 850 C C . PRO B 1 13 ? -4.824 23.031 -0.335 1 42.88 13 PRO B C 1
ATOM 852 O O . PRO B 1 13 ? -4.168 23.828 -1.006 1 42.88 13 PRO B O 1
ATOM 855 N N . LEU B 1 14 ? -4.156 22.781 0.801 1 48.78 14 LEU B N 1
ATOM 856 C CA . LEU B 1 14 ? -2.713 22.562 0.795 1 48.78 14 LEU B CA 1
ATOM 857 C C . LEU B 1 14 ? -2.289 21.734 -0.412 1 48.78 14 LEU B C 1
ATOM 859 O O . LEU B 1 14 ? -2.729 20.594 -0.574 1 48.78 14 LEU B O 1
ATOM 863 N N . LYS B 1 15 ? -2.191 22.375 -1.571 1 49.97 15 LYS B N 1
ATOM 864 C CA . LYS B 1 15 ? -1.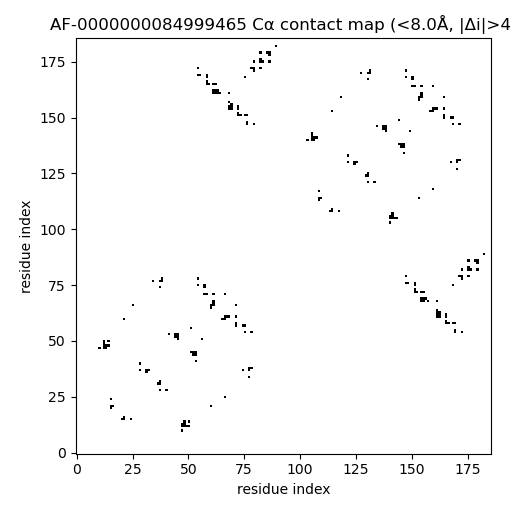56 21.688 -2.693 1 49.97 15 LYS B CA 1
ATOM 865 C C . LYS B 1 15 ? -0.175 21.172 -2.312 1 49.97 15 LYS B C 1
ATOM 867 O O . LYS B 1 15 ? 0.738 21.953 -2.055 1 49.97 15 LYS B O 1
ATOM 872 N N . ILE B 1 16 ? -0.123 20.062 -1.612 1 57.06 16 ILE B N 1
ATOM 873 C CA . ILE B 1 16 ? 1.169 19.438 -1.322 1 57.06 16 ILE B CA 1
ATOM 874 C C . ILE B 1 16 ? 1.987 19.328 -2.607 1 57.06 16 ILE B C 1
ATOM 876 O O . ILE B 1 16 ? 1.879 18.344 -3.336 1 57.06 16 ILE B O 1
ATOM 880 N N . CYS B 1 17 ? 2.158 20.531 -3.291 1 59.72 17 CYS B N 1
ATOM 881 C CA . CYS B 1 17 ? 3.004 20.531 -4.477 1 59.72 17 CYS B CA 1
ATOM 882 C C . CYS B 1 17 ? 4.391 21.078 -4.16 1 59.72 17 CYS B C 1
ATOM 884 O O . CYS B 1 17 ? 4.543 21.922 -3.275 1 59.72 17 CYS B O 1
ATOM 886 N N . GLY B 1 18 ? 5.367 20.234 -4.523 1 68.75 18 GLY B N 1
ATOM 887 C CA . GLY B 1 18 ? 6.758 20.656 -4.438 1 68.75 18 GLY B CA 1
ATOM 888 C C . GLY B 1 18 ? 7.551 19.891 -3.398 1 68.75 18 GLY B C 1
ATOM 889 O O . GLY B 1 18 ? 6.977 19.172 -2.576 1 68.75 18 GLY B O 1
ATOM 890 N N . THR B 1 19 ? 8.859 19.875 -3.506 1 76.31 19 THR B N 1
ATOM 891 C CA . THR B 1 19 ? 9.797 19.156 -2.65 1 76.31 19 THR B CA 1
ATOM 892 C C . THR B 1 19 ? 9.578 19.516 -1.185 1 76.31 19 THR B C 1
ATOM 894 O O . THR B 1 19 ? 9.609 18.641 -0.315 1 76.31 19 THR B O 1
ATOM 897 N N . SER B 1 20 ? 9.242 20.781 -0.94 1 83.38 20 SER B N 1
ATOM 898 C CA . SER B 1 20 ? 9.039 21.219 0.436 1 83.38 20 SER B CA 1
ATOM 899 C C . SER B 1 20 ? 7.777 20.625 1.034 1 83.38 20 SER B C 1
ATOM 901 O O . SER B 1 20 ? 7.77 20.203 2.193 1 83.38 20 SER B O 1
ATOM 903 N N . ALA B 1 21 ? 6.746 20.594 0.228 1 85.75 21 ALA B N 1
ATOM 904 C CA . ALA B 1 21 ? 5.488 20.031 0.712 1 85.75 21 ALA B CA 1
ATOM 905 C C . ALA B 1 21 ? 5.621 18.531 0.967 1 85.75 21 ALA B C 1
ATOM 907 O O . ALA B 1 21 ? 5.094 18.016 1.954 1 85.75 21 ALA B O 1
ATOM 908 N N . ASN B 1 22 ? 6.422 17.953 0.114 1 90.69 22 ASN B N 1
ATOM 909 C CA . ASN B 1 22 ? 6.672 16.531 0.297 1 90.69 22 ASN B CA 1
ATOM 910 C C . ASN B 1 22 ? 7.441 16.25 1.586 1 90.69 22 ASN B C 1
ATOM 912 O O . ASN B 1 22 ? 7.102 15.336 2.336 1 90.69 22 ASN B O 1
ATOM 916 N N . ASP B 1 23 ? 8.398 17.078 1.795 1 93.38 23 ASP B N 1
ATOM 917 C CA . ASP B 1 23 ? 9.211 16.906 2.998 1 93.38 23 ASP B CA 1
ATOM 918 C C . ASP B 1 23 ? 8.367 17.094 4.258 1 93.38 23 ASP B C 1
ATOM 920 O O . ASP B 1 23 ? 8.523 16.359 5.23 1 93.38 23 ASP B O 1
ATOM 924 N N . ALA B 1 24 ? 7.535 18.062 4.211 1 93.19 24 ALA B N 1
ATOM 925 C CA . ALA B 1 24 ? 6.656 18.312 5.352 1 93.19 24 ALA B CA 1
ATOM 926 C C . ALA B 1 24 ? 5.73 17.125 5.598 1 93.19 24 ALA B C 1
ATOM 928 O O . ALA B 1 24 ? 5.516 16.719 6.742 1 93.19 24 ALA B O 1
ATOM 929 N N . LEU B 1 25 ? 5.199 16.656 4.535 1 94.81 25 LEU B N 1
ATOM 930 C CA . LEU B 1 25 ? 4.328 15.484 4.621 1 94.81 25 LEU B CA 1
ATOM 931 C C . LEU B 1 25 ? 5.074 14.289 5.211 1 94.81 25 LEU B C 1
ATOM 933 O O . LEU B 1 25 ? 4.57 13.625 6.121 1 94.81 25 LEU B O 1
ATOM 937 N N . ILE B 1 26 ? 6.273 14.086 4.727 1 96.94 26 ILE B N 1
ATOM 938 C CA . ILE B 1 26 ? 7.105 12.977 5.18 1 96.94 26 ILE B CA 1
ATOM 939 C C . ILE B 1 26 ? 7.418 13.148 6.668 1 96.94 26 ILE B C 1
ATOM 941 O O . ILE B 1 26 ? 7.328 12.188 7.438 1 96.94 26 ILE B O 1
ATOM 945 N N . ASP B 1 27 ? 7.727 14.359 7.102 1 96.44 27 ASP B N 1
ATOM 946 C CA . ASP B 1 27 ? 8.039 14.633 8.5 1 96.44 27 ASP B CA 1
ATOM 947 C C . ASP B 1 27 ? 6.832 14.352 9.398 1 96.44 27 ASP B C 1
ATOM 949 O O . ASP B 1 27 ? 6.98 13.805 10.492 1 96.44 27 ASP B O 1
ATOM 953 N N . GLN B 1 28 ? 5.719 14.742 8.898 1 96.31 28 GLN B N 1
ATOM 954 C CA . GLN B 1 28 ? 4.508 14.5 9.68 1 96.31 28 GLN B CA 1
ATOM 955 C C . GLN B 1 28 ? 4.23 13.008 9.82 1 96.31 28 GLN B C 1
ATOM 957 O O . GLN B 1 28 ? 3.889 12.539 10.906 1 96.31 28 GLN B O 1
ATOM 962 N N . LEU B 1 29 ? 4.391 12.289 8.766 1 97.56 29 LEU B N 1
ATOM 963 C CA . LEU B 1 29 ? 4.172 10.844 8.797 1 97.56 29 LEU B CA 1
ATOM 964 C C . LEU B 1 29 ? 5.207 10.164 9.688 1 97.56 29 LEU B C 1
ATOM 966 O O . LEU B 1 29 ? 4.879 9.234 10.43 1 97.56 29 LEU B O 1
ATOM 970 N N . ARG B 1 30 ? 6.438 10.609 9.664 1 97.38 30 ARG B N 1
ATOM 971 C CA . ARG B 1 30 ? 7.5 10.047 10.492 1 97.38 30 ARG B CA 1
ATOM 972 C C . ARG B 1 30 ? 7.23 10.305 11.969 1 97.38 30 ARG B C 1
ATOM 974 O O . ARG B 1 30 ? 7.66 9.531 12.828 1 97.38 30 ARG B O 1
ATOM 981 N N . ALA B 1 31 ? 6.543 11.375 12.18 1 97.25 31 ALA B N 1
ATOM 982 C CA . ALA B 1 31 ? 6.238 11.742 13.555 1 97.25 31 ALA B CA 1
ATOM 983 C C . ALA B 1 31 ? 5.152 10.844 14.141 1 97.25 31 ALA B C 1
ATOM 985 O O . ALA B 1 31 ? 4.957 10.797 15.352 1 97.25 31 ALA B O 1
ATOM 986 N N . CYS B 1 32 ? 4.402 10.18 13.305 1 97.12 32 CYS B N 1
ATOM 987 C CA . CYS B 1 32 ? 3.387 9.242 13.766 1 97.12 32 CYS B CA 1
ATOM 988 C C . CYS B 1 32 ? 4.027 7.977 14.328 1 97.12 32 CYS B C 1
ATOM 990 O O . CYS B 1 32 ? 4.703 7.242 13.602 1 97.12 32 CYS B O 1
ATOM 992 N N . LYS B 1 33 ? 3.783 7.68 15.555 1 94.38 33 LYS B N 1
ATOM 993 C CA . LYS B 1 33 ? 4.535 6.656 16.281 1 94.38 33 LYS B CA 1
ATOM 994 C C . LYS B 1 33 ? 3.832 5.301 16.203 1 94.38 33 LYS B C 1
ATOM 996 O O . LYS B 1 33 ? 4.434 4.266 16.484 1 94.38 33 LYS B O 1
ATOM 1001 N N . ASN B 1 34 ? 2.596 5.305 15.977 1 95.81 34 ASN B N 1
ATOM 1002 C CA . ASN B 1 34 ? 1.843 4.055 15.906 1 95.81 34 ASN B CA 1
ATOM 1003 C C . ASN B 1 34 ? 0.762 4.113 14.828 1 95.81 34 ASN B C 1
ATOM 1005 O O . ASN B 1 34 ? 0.555 5.156 14.203 1 95.81 34 ASN B O 1
ATOM 1009 N N . THR B 1 35 ? 0.141 3.01 14.68 1 96.94 35 THR B N 1
ATOM 1010 C CA . THR B 1 35 ? -0.837 2.848 13.609 1 96.94 35 THR B CA 1
ATOM 1011 C C . THR B 1 35 ? -2.004 3.814 13.789 1 96.94 35 THR B C 1
ATOM 1013 O O . THR B 1 35 ? -2.498 4.391 12.82 1 96.94 35 THR B O 1
ATOM 1016 N N . ASP B 1 36 ? -2.438 3.98 15.023 1 97.75 36 ASP B N 1
ATOM 1017 C CA . ASP B 1 36 ? -3.562 4.867 15.297 1 97.75 36 ASP B CA 1
ATOM 1018 C C . ASP B 1 36 ? -3.254 6.301 14.875 1 97.75 36 ASP B C 1
ATOM 1020 O O . ASP B 1 36 ? -4.109 6.98 14.305 1 97.75 36 ASP B O 1
ATOM 1024 N N . GLU B 1 37 ? -2.104 6.711 15.094 1 98.19 37 GLU B N 1
ATOM 1025 C CA . GLU B 1 37 ? -1.696 8.07 14.742 1 98.19 37 GLU B CA 1
ATOM 1026 C C . GLU B 1 37 ? -1.632 8.242 13.227 1 98.19 37 GLU B C 1
ATOM 1028 O O . GLU B 1 37 ? -2.006 9.297 12.703 1 98.19 37 GLU B O 1
ATOM 1033 N N . ILE B 1 38 ? -1.188 7.234 12.523 1 98.38 38 ILE B N 1
ATOM 1034 C CA . ILE B 1 38 ? -1.138 7.277 11.07 1 98.38 38 ILE B CA 1
ATOM 1035 C C . ILE B 1 38 ? -2.553 7.41 10.508 1 98.38 38 ILE B C 1
ATOM 1037 O O . ILE B 1 38 ? -2.795 8.211 9.602 1 98.38 38 ILE B O 1
ATOM 1041 N N . LEU B 1 39 ? -3.463 6.715 11.125 1 98.5 39 LEU B N 1
ATOM 1042 C CA . LEU B 1 39 ? -4.84 6.723 10.648 1 98.5 39 LEU B CA 1
ATOM 1043 C C . LEU B 1 39 ? -5.512 8.055 10.945 1 98.5 39 LEU B C 1
ATOM 1045 O O . LEU B 1 39 ? -6.297 8.562 10.141 1 98.5 39 LEU B O 1
ATOM 1049 N N . LYS B 1 40 ? -5.215 8.594 12.102 1 97.94 40 LYS B N 1
ATOM 1050 C CA . LYS B 1 40 ? -5.727 9.922 12.422 1 97.94 40 LYS B CA 1
ATOM 1051 C C . LYS B 1 40 ? -5.199 10.969 11.445 1 97.94 40 LYS B C 1
ATOM 1053 O O . LYS B 1 40 ? -5.945 11.844 10.992 1 97.94 40 LYS B O 1
ATOM 1058 N N . PHE B 1 41 ? -3.963 10.852 11.109 1 97.69 41 PHE B N 1
ATOM 1059 C CA . PHE B 1 41 ? -3.369 11.773 10.156 1 97.69 41 PHE B CA 1
ATOM 1060 C C . PHE B 1 41 ? -4.004 11.609 8.781 1 97.69 41 PHE B C 1
ATOM 1062 O O . PHE B 1 41 ? -4.262 12.602 8.086 1 97.69 41 PHE B O 1
ATOM 1069 N N . GLU B 1 42 ? -4.195 10.367 8.391 1 97.88 42 GLU B N 1
ATOM 1070 C CA . GLU B 1 42 ? -4.844 10.148 7.102 1 97.88 42 GLU B CA 1
ATOM 1071 C C . GLU B 1 42 ? -6.207 10.836 7.047 1 97.88 42 GLU B C 1
ATOM 1073 O O . GLU B 1 42 ? -6.543 11.477 6.047 1 97.88 42 GLU B O 1
ATOM 1078 N N . LYS B 1 43 ? -6.977 10.648 8.07 1 96.44 43 LYS B N 1
ATOM 1079 C CA . LYS B 1 43 ? -8.289 11.289 8.125 1 96.44 43 LYS B CA 1
ATOM 1080 C C . LYS B 1 43 ? -8.172 12.805 7.98 1 96.44 43 LYS B C 1
ATOM 1082 O O . LYS B 1 43 ? -8.914 13.422 7.219 1 96.44 43 LYS B O 1
ATOM 1087 N N . TRP B 1 44 ? -7.297 13.336 8.68 1 95.69 44 TRP B N 1
ATOM 1088 C CA . TRP B 1 44 ? -7.047 14.773 8.586 1 95.69 44 TRP B CA 1
ATOM 1089 C C . TRP B 1 44 ? -6.648 15.164 7.172 1 95.69 44 TRP B C 1
ATOM 1091 O O . TRP B 1 44 ? -7.223 16.094 6.594 1 95.69 44 TRP B O 1
ATOM 1101 N N . PHE B 1 45 ? -5.656 14.508 6.645 1 95.44 45 PHE B N 1
ATOM 1102 C CA . PHE B 1 45 ? -5.129 14.789 5.312 1 95.44 45 PHE B CA 1
ATOM 1103 C C . PHE B 1 45 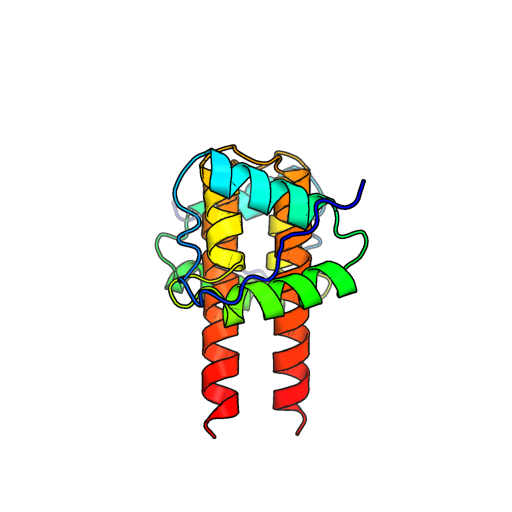? -6.238 14.727 4.27 1 95.44 45 PHE B C 1
ATOM 1105 O O . PHE B 1 45 ? -6.402 15.656 3.479 1 95.44 45 PHE B O 1
ATOM 1112 N N . ASN B 1 46 ? -7.004 13.734 4.332 1 94.69 46 ASN B N 1
ATOM 1113 C CA . ASN B 1 46 ? -8.039 13.5 3.33 1 94.69 46 ASN B CA 1
ATOM 1114 C C . ASN B 1 46 ? -9.172 14.508 3.449 1 94.69 46 ASN B C 1
ATOM 1116 O O . ASN B 1 46 ? -9.852 14.805 2.465 1 94.69 46 ASN B O 1
ATOM 1120 N N . SER B 1 47 ? -9.352 15.016 4.586 1 93.19 47 SER B N 1
ATOM 1121 C CA . SER B 1 47 ? -10.398 16.016 4.805 1 93.19 47 SER B CA 1
ATOM 1122 C C . SER B 1 47 ? -9.938 17.406 4.383 1 93.19 47 SER B C 1
ATOM 1124 O O . SER B 1 47 ? -10.758 18.234 4 1 93.19 47 SER B O 1
ATOM 1126 N N . ASN B 1 48 ? -8.711 17.594 4.418 1 89.88 48 ASN B N 1
ATOM 1127 C CA . ASN B 1 48 ? -8.195 18.938 4.203 1 89.88 48 ASN B CA 1
ATOM 1128 C C . ASN B 1 48 ? -7.652 19.125 2.789 1 89.88 48 ASN B C 1
ATOM 1130 O O . ASN B 1 48 ? -7.559 20.234 2.289 1 89.88 48 ASN B O 1
ATOM 1134 N N . ILE B 1 49 ? -7.262 18.078 2.252 1 85.19 49 ILE B N 1
ATOM 1135 C CA . ILE B 1 49 ? -6.766 18.109 0.88 1 85.19 49 ILE B CA 1
ATOM 1136 C C . ILE B 1 49 ? -7.742 17.375 -0.036 1 85.19 49 ILE B C 1
ATOM 1138 O O . ILE B 1 49 ? -7.73 16.141 -0.105 1 85.19 49 ILE B O 1
ATOM 1142 N N . GLU B 1 50 ? -8.492 18.047 -0.74 1 77.56 50 GLU B N 1
ATOM 1143 C CA . GLU B 1 50 ? -9.602 17.469 -1.485 1 77.56 50 GLU B CA 1
ATOM 1144 C C . GLU B 1 50 ? -9.109 16.734 -2.732 1 77.56 50 GLU B C 1
ATOM 1146 O O . GLU B 1 50 ? -9.688 15.727 -3.137 1 77.56 50 GLU B O 1
ATOM 1151 N N . SER B 1 51 ? -8.125 17.172 -3.152 1 78.19 51 SER B N 1
ATOM 1152 C CA . SER B 1 51 ? -7.727 16.719 -4.48 1 78.19 51 SER B CA 1
ATOM 1153 C C . SER B 1 51 ? -6.809 15.508 -4.395 1 78.19 51 SER B C 1
ATOM 1155 O O . SER B 1 51 ? -6.402 14.953 -5.418 1 78.19 51 SER B O 1
ATOM 1157 N N . ASP B 1 52 ? -6.629 15.094 -3.234 1 85 52 ASP B N 1
ATOM 1158 C CA . ASP B 1 52 ? -5.617 14.047 -3.098 1 85 52 ASP B CA 1
ATOM 1159 C C . ASP B 1 52 ? -5.938 13.125 -1.923 1 85 52 ASP B C 1
ATOM 1161 O O . ASP B 1 52 ? -6.746 13.469 -1.06 1 85 52 ASP B O 1
ATOM 1165 N N . LYS B 1 53 ? -5.516 11.906 -2.055 1 96.06 53 LYS B N 1
ATOM 1166 C CA . LYS B 1 53 ? -5.613 10.938 -0.966 1 96.06 53 LYS B CA 1
ATOM 1167 C C . LYS B 1 53 ? -4.23 10.555 -0.446 1 96.06 53 LYS B C 1
ATOM 1169 O O . LYS B 1 53 ? -3.283 10.43 -1.224 1 96.06 53 LYS B O 1
ATOM 1174 N N . LEU B 1 54 ? -4.203 10.375 0.799 1 97.44 54 LEU B N 1
ATOM 1175 C CA . LEU B 1 54 ? -2.902 10.141 1.419 1 97.44 54 LEU B CA 1
ATOM 1176 C C . LEU B 1 54 ? -2.217 8.93 0.796 1 97.44 54 LEU B C 1
ATOM 1178 O O . LEU B 1 54 ? -1.015 8.961 0.522 1 97.44 54 LEU B O 1
ATOM 1182 N N . TYR B 1 55 ? -2.988 7.809 0.609 1 98 55 TYR B N 1
ATOM 1183 C CA . TYR B 1 55 ? -2.359 6.598 0.098 1 98 55 TYR B CA 1
ATOM 1184 C C . TYR B 1 55 ? -1.756 6.836 -1.281 1 98 55 TYR B C 1
ATOM 1186 O O . TYR B 1 55 ? -0.717 6.266 -1.618 1 98 55 TYR B O 1
ATOM 1194 N N . LYS B 1 56 ? -2.318 7.68 -2.049 1 97.5 56 LYS B N 1
ATOM 1195 C CA . LYS B 1 56 ? -1.77 8.023 -3.357 1 97.5 56 LYS B CA 1
ATOM 1196 C C . LYS B 1 56 ? -0.464 8.805 -3.221 1 97.5 56 LYS B C 1
ATOM 1198 O O . LYS B 1 56 ? 0.491 8.562 -3.961 1 97.5 56 LYS B O 1
ATOM 1203 N N . ARG B 1 57 ? -0.495 9.711 -2.299 1 96.69 57 ARG B N 1
ATOM 1204 C CA . ARG B 1 57 ? 0.702 10.508 -2.062 1 96.69 57 ARG B CA 1
ATOM 1205 C C . ARG B 1 57 ? 1.854 9.641 -1.569 1 96.69 57 ARG B C 1
ATOM 1207 O O . ARG B 1 57 ? 3.002 9.828 -1.98 1 96.69 57 ARG B O 1
ATOM 1214 N N . ILE B 1 58 ? 1.564 8.727 -0.723 1 97.88 58 ILE B N 1
ATOM 1215 C CA . ILE B 1 58 ? 2.604 7.832 -0.228 1 97.88 58 ILE B CA 1
ATOM 1216 C C . ILE B 1 58 ? 3.16 7.004 -1.383 1 97.88 58 ILE B C 1
ATOM 1218 O O . ILE B 1 58 ? 4.375 6.824 -1.496 1 97.88 58 ILE B O 1
ATOM 1222 N N . CYS B 1 59 ? 2.289 6.516 -2.215 1 98.19 59 CYS B N 1
ATOM 1223 C CA . CYS B 1 59 ? 2.734 5.746 -3.373 1 98.19 59 CYS B CA 1
ATOM 1224 C C . CYS B 1 59 ? 3.617 6.594 -4.281 1 98.19 59 CYS B C 1
ATOM 1226 O O . CYS B 1 59 ? 4.609 6.102 -4.824 1 98.19 59 CYS B O 1
ATOM 1228 N N . GLU B 1 60 ? 3.266 7.816 -4.391 1 97.06 60 GLU B N 1
ATOM 1229 C CA . GLU B 1 60 ? 4.066 8.727 -5.203 1 97.06 60 GLU B CA 1
ATOM 1230 C C . GLU B 1 60 ? 5.445 8.945 -4.586 1 97.06 60 GLU B C 1
ATOM 1232 O O . GLU B 1 60 ? 6.457 8.953 -5.293 1 97.06 60 GLU B O 1
ATOM 1237 N N . LEU B 1 61 ? 5.488 9.18 -3.361 1 97.06 61 LEU B N 1
ATOM 1238 C CA . LEU B 1 61 ? 6.75 9.375 -2.652 1 97.06 61 LEU B CA 1
ATOM 1239 C C . LEU B 1 61 ? 7.648 8.148 -2.797 1 97.06 61 LEU B C 1
ATOM 1241 O O . LEU B 1 61 ? 8.867 8.281 -2.932 1 97.06 61 LEU B O 1
ATOM 1245 N N . LEU B 1 62 ? 7.066 7.023 -2.758 1 97.56 62 LEU B N 1
ATOM 1246 C CA . LEU B 1 62 ? 7.793 5.777 -2.979 1 97.56 62 LEU B CA 1
ATOM 1247 C C . LEU B 1 62 ? 8.336 5.707 -4.398 1 97.56 62 LEU B C 1
ATOM 1249 O O . LEU B 1 62 ? 9.539 5.523 -4.602 1 97.56 62 LEU B O 1
ATOM 1253 N N . LYS B 1 63 ? 7.512 5.914 -5.309 1 96.88 63 LYS B N 1
ATOM 1254 C CA . LYS B 1 63 ? 7.879 5.852 -6.723 1 96.88 63 LYS B CA 1
ATOM 1255 C C . LYS B 1 63 ? 9.023 6.812 -7.035 1 96.88 63 LYS B C 1
ATOM 1257 O O . LYS B 1 63 ? 9.914 6.488 -7.824 1 96.88 63 LYS B O 1
ATOM 1262 N N . ASN B 1 64 ? 9.008 7.906 -6.348 1 95.62 64 ASN B N 1
ATOM 1263 C CA . ASN B 1 64 ? 10 8.945 -6.609 1 95.62 64 ASN B CA 1
ATOM 1264 C C . ASN B 1 64 ? 11.203 8.805 -5.684 1 95.62 64 ASN B C 1
ATOM 1266 O O . ASN B 1 64 ? 12.062 9.695 -5.637 1 95.62 64 ASN B O 1
ATOM 1270 N N . ARG B 1 65 ? 11.289 7.828 -4.996 1 95.94 65 ARG B N 1
ATOM 1271 C CA . ARG B 1 65 ? 12.406 7.477 -4.121 1 95.94 65 ARG B CA 1
ATOM 1272 C C . ARG B 1 65 ? 12.609 8.539 -3.045 1 95.94 65 ARG B C 1
ATOM 1274 O O . ARG B 1 65 ? 13.742 8.797 -2.627 1 95.94 65 ARG B O 1
ATOM 1281 N N . SER B 1 66 ? 11.5 9.133 -2.658 1 96.38 66 SER B N 1
ATOM 1282 C CA . SER B 1 66 ? 11.547 10.156 -1.622 1 96.38 66 SER B CA 1
ATOM 1283 C C . SER B 1 66 ? 11.477 9.539 -0.229 1 96.38 66 SER B C 1
ATOM 1285 O O . SER B 1 66 ? 11.812 10.188 0.762 1 96.38 66 SER B O 1
ATOM 1287 N N . ILE B 1 67 ? 11.047 8.336 -0.147 1 97.69 67 ILE B N 1
ATOM 1288 C CA . ILE B 1 67 ? 11.023 7.598 1.112 1 97.69 67 ILE B CA 1
ATOM 1289 C C . ILE B 1 67 ? 11.617 6.207 0.907 1 97.69 67 ILE B C 1
ATOM 1291 O O . ILE B 1 67 ? 11.703 5.723 -0.224 1 97.69 67 ILE B O 1
ATOM 1295 N N . SER B 1 68 ? 12.062 5.668 2.053 1 97.69 68 SER B N 1
ATOM 1296 C CA . SER B 1 68 ? 12.609 4.316 1.99 1 97.69 68 SER B CA 1
ATOM 1297 C C . SER B 1 68 ? 11.508 3.289 1.758 1 97.69 68 SER B C 1
ATOM 1299 O O . SER B 1 68 ? 10.336 3.557 2.021 1 97.69 68 SER B O 1
ATOM 1301 N N . ARG B 1 69 ? 11.961 2.16 1.284 1 98.31 69 ARG B N 1
ATOM 1302 C CA . ARG B 1 69 ? 11.055 1.032 1.091 1 98.31 69 ARG B CA 1
ATOM 1303 C C . ARG B 1 69 ? 10.43 0.598 2.412 1 98.31 69 ARG B C 1
ATOM 1305 O O . ARG B 1 69 ? 9.25 0.265 2.467 1 98.31 69 ARG B O 1
ATOM 1312 N N . ALA B 1 70 ? 11.195 0.626 3.477 1 97.56 70 ALA B N 1
ATOM 1313 C CA . ALA B 1 70 ? 10.711 0.204 4.789 1 97.56 70 ALA B CA 1
ATOM 1314 C C . ALA B 1 70 ? 9.617 1.138 5.301 1 97.56 70 ALA B C 1
ATOM 1316 O O . ALA B 1 70 ? 8.578 0.682 5.781 1 97.56 70 ALA B O 1
ATOM 1317 N N . LEU B 1 71 ? 9.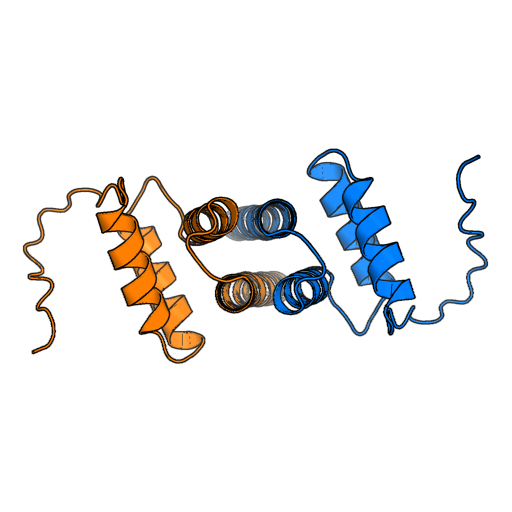805 2.396 5.109 1 97.25 71 LEU B N 1
ATOM 1318 C CA . LEU B 1 71 ? 8.828 3.381 5.574 1 97.25 71 LEU B CA 1
ATOM 1319 C C . LEU B 1 71 ? 7.551 3.312 4.75 1 97.25 71 LEU B C 1
ATOM 1321 O O . LEU B 1 71 ? 6.449 3.264 5.305 1 97.25 71 LEU B O 1
ATOM 1325 N N . GLY B 1 72 ? 7.742 3.301 3.438 1 98.12 72 GLY B N 1
ATOM 1326 C CA . GLY B 1 72 ? 6.578 3.209 2.568 1 98.12 72 GLY B CA 1
ATOM 1327 C C . GLY B 1 72 ? 5.734 1.975 2.83 1 98.12 72 GLY B C 1
ATOM 1328 O O . GLY B 1 72 ? 4.512 2.064 2.936 1 98.12 72 GLY B O 1
ATOM 1329 N N . SER B 1 73 ? 6.367 0.861 2.984 1 98.31 73 SER B N 1
ATOM 1330 C CA . SER B 1 73 ? 5.656 -0.392 3.211 1 98.31 73 SER B CA 1
ATOM 1331 C C . SER B 1 73 ? 4.895 -0.364 4.531 1 98.31 73 SER B C 1
ATOM 1333 O O . SER B 1 73 ? 3.762 -0.847 4.613 1 98.31 73 SER B O 1
ATOM 1335 N N . LYS B 1 74 ? 5.496 0.205 5.48 1 98.06 74 LYS B N 1
ATOM 1336 C CA . LYS B 1 74 ? 4.855 0.296 6.789 1 98.06 74 LYS B CA 1
ATOM 1337 C C . LYS B 1 74 ? 3.592 1.147 6.723 1 98.06 74 LYS B C 1
ATOM 1339 O O . LYS B 1 74 ? 2.543 0.75 7.234 1 98.06 74 LYS B O 1
ATOM 1344 N N . TRP B 1 75 ? 3.672 2.281 6.18 1 98.56 75 TRP B N 1
ATOM 1345 C CA . TRP B 1 75 ? 2.531 3.188 6.098 1 98.56 75 TRP B CA 1
ATOM 1346 C C . TRP B 1 75 ? 1.424 2.59 5.238 1 98.56 75 TRP B C 1
ATOM 1348 O O . TRP B 1 75 ? 0.252 2.609 5.621 1 98.56 75 TRP B O 1
ATOM 1358 N N . LEU B 1 76 ? 1.8 2.025 4.156 1 98.69 76 LEU B N 1
ATOM 1359 C CA . LEU B 1 76 ? 0.791 1.481 3.254 1 98.69 76 LEU B CA 1
ATOM 1360 C C . LEU B 1 76 ? 0.141 0.238 3.852 1 98.69 76 LEU B C 1
ATOM 1362 O O . LEU B 1 76 ? -1.059 0.013 3.674 1 98.69 76 LEU B O 1
ATOM 1366 N N . LEU B 1 77 ? 0.888 -0.543 4.535 1 98.56 77 LEU B N 1
ATOM 1367 C CA . LEU B 1 77 ? 0.323 -1.696 5.227 1 98.56 77 LEU B CA 1
ATOM 1368 C C . LEU B 1 77 ? -0.752 -1.263 6.219 1 98.56 77 LEU B C 1
ATOM 1370 O O . LEU B 1 77 ? -1.835 -1.851 6.262 1 98.56 77 LEU B O 1
ATOM 1374 N N . THR B 1 78 ? -0.459 -0.275 6.957 1 98.69 78 THR B N 1
ATOM 1375 C CA . THR B 1 78 ? -1.404 0.254 7.934 1 98.69 78 THR B CA 1
ATOM 1376 C C . THR B 1 78 ? -2.701 0.684 7.254 1 98.69 78 THR B C 1
ATOM 1378 O O . THR B 1 78 ? -3.793 0.352 7.719 1 98.69 78 THR B O 1
ATOM 1381 N N . LEU B 1 79 ? -2.566 1.389 6.188 1 98.69 79 LEU B N 1
ATOM 1382 C CA . LEU B 1 79 ? -3.732 1.929 5.5 1 98.69 79 LEU B CA 1
ATOM 1383 C C . LEU B 1 79 ? -4.574 0.81 4.895 1 98.69 79 LEU B C 1
ATOM 1385 O O . LEU B 1 79 ? -5.805 0.844 4.969 1 98.69 79 LEU B O 1
ATOM 1389 N N . ILE B 1 80 ? -3.959 -0.168 4.344 1 98.56 80 ILE B N 1
ATOM 1390 C CA . ILE B 1 80 ? -4.684 -1.264 3.707 1 98.56 80 ILE B CA 1
ATOM 1391 C C . ILE B 1 80 ? -5.383 -2.109 4.77 1 98.56 80 ILE B C 1
ATOM 1393 O O . ILE B 1 80 ? -6.531 -2.52 4.59 1 98.56 80 ILE B O 1
ATOM 1397 N N . GLU B 1 81 ? -4.695 -2.379 5.859 1 97.88 81 GLU B N 1
ATOM 1398 C CA . GLU B 1 81 ? -5.289 -3.158 6.941 1 97.88 81 GLU B CA 1
ATOM 1399 C C . GLU B 1 81 ? -6.523 -2.465 7.508 1 97.88 81 GLU B C 1
ATOM 1401 O O . GLU B 1 81 ? -7.508 -3.121 7.852 1 97.88 81 GLU B O 1
ATOM 1406 N N . ASP B 1 82 ? -6.445 -1.243 7.621 1 98.31 82 ASP B N 1
ATOM 1407 C CA . ASP B 1 82 ? -7.605 -0.492 8.086 1 98.31 82 ASP B CA 1
ATOM 1408 C C . ASP B 1 82 ? -8.797 -0.675 7.148 1 98.31 82 ASP B C 1
ATOM 1410 O O . ASP B 1 82 ? -9.93 -0.851 7.598 1 98.31 82 ASP B O 1
ATOM 1414 N N . ARG B 1 83 ? -8.562 -0.63 5.898 1 97.88 83 ARG B N 1
ATOM 1415 C CA . ARG B 1 83 ? -9.633 -0.805 4.914 1 97.88 83 ARG B CA 1
ATOM 1416 C C . ARG B 1 83 ? -10.18 -2.23 4.945 1 97.88 83 ARG B C 1
ATOM 1418 O O . ARG B 1 83 ? -11.383 -2.441 4.824 1 97.88 83 ARG B O 1
ATOM 1425 N N . GLU B 1 84 ? -9.25 -3.148 5.094 1 96.81 84 GLU B N 1
ATOM 1426 C CA . GLU B 1 84 ? -9.68 -4.535 5.242 1 96.81 84 GLU B CA 1
ATOM 1427 C C . GLU B 1 84 ? -10.625 -4.699 6.43 1 96.81 84 GLU B C 1
ATOM 1429 O O . GLU B 1 84 ? -11.648 -5.375 6.328 1 96.81 84 GLU B O 1
ATOM 1434 N N . ASN B 1 85 ? -10.242 -4.105 7.473 1 96.81 85 ASN B N 1
ATOM 1435 C CA . ASN B 1 85 ? -11.062 -4.172 8.672 1 96.81 85 ASN B CA 1
ATOM 1436 C C . ASN B 1 85 ? -12.406 -3.482 8.469 1 96.81 85 ASN B C 1
ATOM 1438 O O . ASN B 1 85 ? -13.438 -3.979 8.93 1 96.81 85 ASN B O 1
ATOM 1442 N N . THR B 1 86 ? -12.398 -2.395 7.855 1 97.06 86 THR B N 1
ATOM 1443 C CA . THR B 1 86 ? -13.633 -1.66 7.578 1 97.06 86 THR B CA 1
ATOM 1444 C C . THR B 1 86 ? -14.578 -2.492 6.719 1 97.06 86 THR B C 1
ATOM 1446 O O . THR B 1 86 ? -15.773 -2.568 6.996 1 97.06 86 THR B O 1
ATOM 1449 N N . ILE B 1 87 ? -14.062 -3.072 5.699 1 96.81 87 ILE B N 1
ATOM 1450 C CA . ILE B 1 87 ? -14.859 -3.895 4.793 1 96.81 87 ILE B CA 1
ATOM 1451 C C . ILE B 1 87 ? -15.469 -5.066 5.559 1 96.81 87 ILE B C 1
ATOM 1453 O O . ILE B 1 87 ? -16.641 -5.383 5.387 1 96.81 87 ILE B O 1
ATOM 1457 N N . THR B 1 88 ? -14.625 -5.688 6.379 1 94.75 88 THR B N 1
ATOM 1458 C CA . THR B 1 88 ? -15.102 -6.816 7.176 1 94.75 88 THR B CA 1
ATOM 1459 C C . THR B 1 88 ? -16.234 -6.391 8.094 1 94.75 88 THR B C 1
ATOM 1461 O O . THR B 1 88 ? -17.25 -7.094 8.211 1 94.75 88 THR B O 1
ATOM 1464 N N . ASN B 1 89 ? -16.156 -5.246 8.656 1 94.88 89 ASN B N 1
ATOM 1465 C CA . ASN B 1 89 ? -17.172 -4.742 9.578 1 94.88 89 ASN B CA 1
ATOM 1466 C C . ASN B 1 89 ? -18.453 -4.383 8.852 1 94.88 89 ASN B C 1
ATOM 1468 O O . ASN B 1 89 ? -19.547 -4.562 9.398 1 94.88 89 ASN B O 1
ATOM 1472 N N . LEU B 1 90 ? -18.297 -3.865 7.688 1 92.75 90 LEU B N 1
ATOM 1473 C CA . LEU B 1 90 ? -19.469 -3.48 6.902 1 92.75 90 LEU B CA 1
ATOM 1474 C C . LEU B 1 90 ? -20.188 -4.711 6.363 1 92.75 90 LEU B C 1
ATOM 1476 O O . LEU B 1 90 ? -21.391 -4.672 6.117 1 92.75 90 LEU B O 1
ATOM 1480 N N . SER B 1 91 ? -19.484 -5.742 6.152 1 87.38 91 SER B N 1
ATOM 1481 C CA . SER B 1 91 ? -20.062 -6.957 5.578 1 87.38 91 SER B CA 1
ATOM 1482 C C . SER B 1 91 ? -20.812 -7.766 6.637 1 87.38 91 SER B C 1
ATOM 1484 O O . SER B 1 91 ? -21.625 -8.625 6.305 1 87.38 91 SER B O 1
ATOM 1486 N N . ILE B 1 92 ? -20.516 -7.73 7.879 1 82.81 92 ILE B N 1
ATOM 1487 C CA . ILE B 1 92 ? -21.188 -8.445 8.961 1 82.81 92 ILE B CA 1
ATOM 1488 C C . ILE B 1 92 ? -22.438 -7.688 9.391 1 82.81 92 ILE B C 1
ATOM 1490 O O . ILE B 1 92 ? -23.391 -8.281 9.898 1 82.81 92 ILE B O 1
ATOM 1494 N N . GLU B 1 93 ? -22.656 -6.566 9.133 1 63.19 93 GLU B N 1
ATOM 1495 C CA . GLU B 1 93 ? -23.891 -5.879 9.461 1 63.19 93 GLU B CA 1
ATOM 1496 C C . GLU B 1 93 ? -24.938 -6.078 8.359 1 63.19 93 GLU B C 1
ATOM 1498 O O . GLU B 1 93 ? -26.125 -6.254 8.648 1 63.19 93 GLU B O 1
#

Radius of gyration: 18.46 Å; Cα contacts (8 Å, |Δi|>4): 138; chains: 2; bounding box: 41×61×43 Å

Foldseek 3Di:
DPPCPVPPVPLPQPPCDDPVSLVVVVVCCVPQDDLVSLVVVQVVNCVSHPVDGPLVSLVVCVVVVVDDPVSSVVSNVSVVVVVVVVVVVVVVD/DPPCPVPPVPLDQPPCDDPVSLVVVVVCCVPQDDLVSLVVVQVVNCVSHPVDGPLVSLVVCVVVVVDDPVSSVVSNVSVVVVVVVVVVVVVVD

pLDDT: mean 84.07, std 22.74, range [21.81, 98.69]

Secondary structure (DSSP, 8-state):
-----------------SHHHHHHHHHHHHH--SHHHHHHHHHHHHHH-TT--HHHHHHHHHHTTSS-HHHHHHHHHHHHHHHHHHHHHHHH-/-----------------SHHHHHHHHHHHHH--SHHHHHHHHHHHHHH-TT--HHHHHHHHHHTTSS-HHHHHHHHHHHHHHHHHHHHHHHH-